Protein AF-A0A350MS52-F1 (afdb_monomer_lite)

pLDDT: mean 94.63, std 6.56, range [56.59, 98.88]

Sequence (254 aa):
MPADIDIAKTISLKSITEIGRNLGLDENDLELYGKFKAKITYEALEKVKSRPEGKLILVSAITPTPAGEGKTTVSIGLSQALNRLGKKSIVAIREPSLGPVFGIKGGAAGGGYSQVLPMEDINLHFTGDFHAVTSANNTLAAFIDNHIHNGNELGIDPRRVTWKRVLDVNDRSLRNVIIGLGGRTQGIPREGGFDITPASEIMAILCLSKDMTELKERIGNITIGFTYDGKPVLEKELGFEGSIAALLKDALKP

Radius of gyration: 21.5 Å; chains: 1; bounding box: 55×35×53 Å

Foldseek 3Di:
DDFQVVLLVVDDADFVQVVCVVVVHDPVQWDDPPGHDTFGDPVNVVVCPPPDDDDDDDFDDDDDDPVGDQRLQCQQVVQVVCVVVVHNGDGDDDQDQLACCVPDDDFPQGGDPRGDPPRVLSNHCNVVLLVLLLCLLVVLVVLVQVCQLPPVPVQFDLAFFPRAHEDSHPDPPQAWDWAQDDDSVSTDTYIHGYDYSCPDVLVVLLVPDPDLVSSLVSQQQDFRGAHPVGHTDGSCNSPCSNVSSVSNHRSSGD

Secondary structure (DSSP, 8-state):
---HHHHHHH--PPPHHHHHHHTT--GGGEEESSSS-EEEPHHHHHHHTTSPP--------SS--TT---HHHHHHHHHHHHHHTT-------PPPPHHHHTTT---SSEETTEE-S-HHHHTTTTTSHHHHHHHHHHHHHHHHHHHHH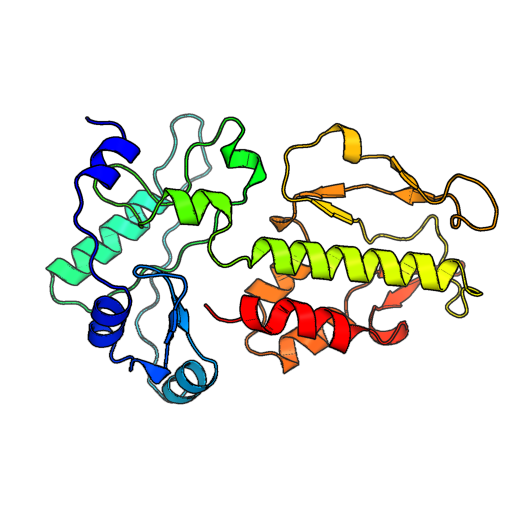TT-TT-EEEEEE-PPEE-SS--GGGSSEEES-SSTTS---EEE-EE-GGGSHHHHHHHH-SSHHHHHHHHHT-EEEEETT--EEEHHHHT-HHHHHHHTTTTT--

Structure (mmCIF, N/CA/C/O backbone):
data_AF-A0A350MS52-F1
#
_entry.id   AF-A0A350MS52-F1
#
loop_
_atom_site.group_PDB
_atom_site.id
_atom_site.type_symbol
_atom_site.label_atom_id
_atom_site.label_alt_id
_atom_site.label_comp_id
_atom_site.label_asym_id
_atom_site.label_entity_id
_atom_site.label_seq_id
_atom_site.pdbx_PDB_ins_code
_atom_site.Cartn_x
_atom_site.Cartn_y
_atom_site.Cartn_z
_atom_site.occupancy
_atom_site.B_iso_or_equiv
_atom_site.auth_seq_id
_atom_site.auth_comp_id
_atom_site.auth_asym_id
_atom_site.auth_atom_id
_atom_site.pdbx_PDB_model_num
ATOM 1 N N . MET A 1 1 ? -32.221 11.235 8.265 1.00 69.38 1 MET A N 1
ATOM 2 C CA . MET A 1 1 ? -31.066 10.810 9.088 1.00 69.38 1 MET A CA 1
ATOM 3 C C . MET A 1 1 ? -29.972 11.851 8.886 1.00 69.38 1 MET A C 1
ATOM 5 O O . MET A 1 1 ? -29.898 12.337 7.760 1.00 69.38 1 MET A O 1
ATOM 9 N N . PRO A 1 2 ? -29.208 12.259 9.916 1.00 80.94 2 PRO A N 1
ATOM 10 C CA . PRO A 1 2 ? -28.076 13.175 9.731 1.00 80.94 2 PRO A CA 1
ATOM 11 C C . PRO A 1 2 ? -27.040 12.585 8.765 1.00 80.94 2 PRO A C 1
ATOM 13 O O . PRO A 1 2 ? -27.010 11.365 8.589 1.00 80.94 2 PRO A O 1
ATOM 16 N N . ALA A 1 3 ? -26.209 13.427 8.146 1.00 84.31 3 ALA A N 1
ATOM 17 C CA . ALA A 1 3 ? -25.129 12.936 7.298 1.00 84.31 3 ALA A CA 1
ATOM 18 C C . ALA A 1 3 ? -24.077 12.190 8.136 1.00 84.31 3 ALA A C 1
ATOM 20 O O . ALA A 1 3 ? -23.880 12.485 9.316 1.00 84.31 3 ALA A O 1
ATOM 21 N N . ASP A 1 4 ? -23.368 11.247 7.515 1.00 85.38 4 ASP A N 1
ATOM 22 C CA . ASP A 1 4 ? -22.392 10.390 8.199 1.00 85.38 4 ASP A CA 1
ATOM 23 C C . ASP A 1 4 ? -21.319 11.180 8.955 1.00 85.38 4 ASP A C 1
ATOM 25 O O . ASP A 1 4 ? -20.983 10.841 10.091 1.00 85.38 4 ASP A O 1
ATOM 29 N N . ILE A 1 5 ? -20.834 12.269 8.356 1.00 83.31 5 ILE A N 1
ATOM 30 C CA . ILE A 1 5 ? -19.836 13.151 8.964 1.00 83.31 5 ILE A CA 1
ATOM 31 C C . ILE A 1 5 ? -20.387 13.943 10.157 1.00 83.31 5 ILE A C 1
ATOM 33 O O . ILE A 1 5 ? -19.652 14.227 11.102 1.00 83.31 5 ILE A O 1
ATOM 37 N N . ASP A 1 6 ? -21.678 14.274 10.144 1.00 86.31 6 ASP A N 1
ATOM 38 C CA . ASP A 1 6 ? -22.317 14.983 11.251 1.00 86.31 6 ASP A CA 1
ATOM 39 C C . ASP A 1 6 ? -22.469 14.050 12.448 1.00 86.31 6 ASP A C 1
ATOM 41 O O . ASP A 1 6 ? -22.187 14.449 13.575 1.00 86.31 6 ASP A O 1
ATOM 45 N N . ILE A 1 7 ? -22.822 12.781 12.205 1.00 88.25 7 ILE A N 1
ATOM 46 C CA . ILE A 1 7 ? -22.829 11.746 13.247 1.00 88.25 7 ILE A CA 1
ATOM 47 C C . ILE A 1 7 ? -21.422 11.604 13.831 1.00 88.25 7 ILE A C 1
ATOM 49 O O . ILE A 1 7 ? -21.267 11.710 15.047 1.00 88.25 7 ILE A O 1
ATOM 53 N N . ALA A 1 8 ? -20.397 11.450 12.986 1.00 87.25 8 ALA A N 1
ATOM 54 C CA . ALA A 1 8 ? -19.008 11.292 13.417 1.00 87.25 8 ALA A CA 1
ATOM 55 C C . ALA A 1 8 ? -18.536 12.420 14.353 1.00 87.25 8 ALA A C 1
ATOM 57 O O . ALA A 1 8 ? -17.920 12.147 15.383 1.00 87.25 8 ALA A O 1
ATOM 58 N N . LYS A 1 9 ? -18.880 13.679 14.047 1.00 86.50 9 LYS A N 1
ATOM 59 C CA . LYS A 1 9 ? -18.505 14.859 14.850 1.00 86.50 9 LYS A CA 1
ATOM 60 C C . LYS A 1 9 ? -19.160 14.916 16.231 1.00 86.50 9 LYS A C 1
ATOM 62 O O . LYS A 1 9 ? -18.644 15.597 17.113 1.00 86.50 9 LYS A O 1
ATOM 67 N N . THR A 1 10 ? -20.278 14.221 16.439 1.00 90.50 10 THR A N 1
ATOM 68 C CA . THR A 1 10 ? -20.947 14.170 17.753 1.00 90.50 10 THR A CA 1
ATOM 69 C C . THR A 1 10 ? -20.316 13.164 18.718 1.00 90.50 10 THR A C 1
ATOM 71 O O . THR A 1 10 ? -20.635 13.176 19.908 1.00 90.50 10 THR A O 1
ATOM 74 N N . ILE A 1 11 ? -19.427 12.288 18.237 1.00 91.56 11 ILE A N 1
ATOM 75 C CA . ILE A 1 11 ? -18.856 11.202 19.036 1.00 91.56 11 ILE A CA 1
ATOM 76 C C . ILE A 1 11 ? -17.585 11.666 19.750 1.00 91.56 11 ILE A C 1
ATOM 78 O O . ILE A 1 11 ? -16.615 12.092 19.128 1.00 91.56 11 ILE A O 1
ATOM 82 N N . SER A 1 12 ? -17.554 11.501 21.074 1.00 93.81 12 SER A N 1
ATOM 83 C CA . SER A 1 12 ? -16.318 11.635 21.848 1.00 93.81 12 SER A CA 1
ATOM 84 C C . SER A 1 12 ? -15.469 10.372 21.681 1.00 93.81 12 SER A C 1
ATOM 86 O O . SER A 1 12 ? -15.851 9.288 22.131 1.00 93.81 12 SER A O 1
ATOM 88 N N . LEU A 1 13 ? -14.335 10.502 20.992 1.00 95.00 13 LEU A N 1
ATOM 89 C CA . LEU A 1 13 ? -13.427 9.388 20.739 1.00 95.00 13 LEU A CA 1
ATOM 90 C C . LEU A 1 13 ? -12.638 9.017 21.999 1.00 95.00 13 LEU A C 1
ATOM 92 O O . LEU A 1 13 ? -12.062 9.871 22.674 1.00 95.00 13 LEU A O 1
ATOM 96 N N . LYS A 1 14 ? -12.562 7.713 22.268 1.00 95.75 14 LYS A N 1
ATOM 97 C CA . LYS A 1 14 ? -11.642 7.139 23.255 1.00 95.75 14 LYS A CA 1
ATOM 98 C C . LYS A 1 14 ? -10.221 7.151 22.710 1.00 95.75 14 LYS A C 1
ATOM 100 O O . LYS A 1 14 ? -10.037 7.013 21.501 1.00 95.75 14 LYS A O 1
ATOM 105 N N . SER A 1 15 ? -9.216 7.267 23.580 1.00 96.94 15 SER A N 1
ATOM 106 C CA . SER A 1 15 ? -7.829 7.139 23.127 1.00 96.94 15 SER A CA 1
ATOM 107 C C . SER A 1 15 ? -7.579 5.739 22.573 1.00 96.94 15 SER A C 1
ATOM 109 O O . SER A 1 15 ? -8.117 4.745 23.071 1.00 96.94 15 SER A O 1
ATOM 111 N N . ILE A 1 16 ? -6.717 5.639 21.564 1.00 97.19 16 ILE A N 1
ATOM 112 C CA . ILE A 1 16 ? -6.374 4.338 20.982 1.00 97.19 16 ILE A CA 1
ATOM 113 C C . ILE A 1 16 ? -5.685 3.425 22.003 1.00 97.19 16 ILE A C 1
ATOM 115 O O . ILE A 1 16 ? -5.877 2.216 21.975 1.00 97.19 16 ILE A O 1
ATOM 119 N N . THR A 1 17 ? -4.972 4.003 22.974 1.00 97.12 17 THR A N 1
ATOM 120 C CA . THR A 1 17 ? -4.368 3.270 24.093 1.00 97.12 17 THR A CA 1
ATOM 121 C C . THR A 1 17 ? -5.412 2.662 25.033 1.00 97.12 17 THR A C 1
ATOM 123 O O . THR A 1 17 ? -5.202 1.571 25.555 1.00 97.12 17 THR A O 1
ATOM 126 N N . GLU A 1 18 ? -6.561 3.316 25.245 1.00 96.06 18 GLU A N 1
ATOM 127 C CA . GLU A 1 18 ? -7.678 2.732 26.000 1.00 96.06 18 GLU A CA 1
ATOM 128 C C . GLU A 1 18 ? -8.299 1.558 25.234 1.00 96.06 18 GLU A C 1
ATOM 130 O O . GLU A 1 18 ? -8.592 0.516 25.821 1.00 96.06 18 GLU A O 1
ATOM 135 N N . ILE A 1 19 ? -8.464 1.701 23.915 1.00 94.81 19 ILE A N 1
ATOM 136 C CA . ILE A 1 19 ? -8.961 0.625 23.048 1.00 94.81 19 ILE A CA 1
ATOM 137 C C . ILE A 1 19 ? -7.985 -0.562 23.058 1.00 94.81 19 ILE A C 1
ATOM 139 O O . ILE A 1 19 ? -8.421 -1.694 23.264 1.00 94.81 19 ILE A O 1
ATOM 143 N N . GLY A 1 20 ? -6.681 -0.309 22.920 1.00 94.88 20 GLY A N 1
ATOM 144 C CA . GLY A 1 20 ? -5.628 -1.327 22.978 1.00 94.88 20 GLY A CA 1
ATOM 145 C C . GLY A 1 20 ? -5.622 -2.094 24.300 1.00 94.88 20 GLY A C 1
ATOM 146 O O . GLY A 1 20 ? -5.622 -3.325 24.293 1.00 94.88 20 GLY A O 1
ATOM 147 N N . ARG A 1 21 ? -5.767 -1.400 25.438 1.00 94.81 21 ARG A N 1
ATOM 148 C CA . ARG A 1 21 ? -5.886 -2.043 26.760 1.00 94.81 21 ARG A CA 1
ATOM 149 C C . ARG A 1 21 ? -7.053 -3.031 26.839 1.00 94.81 21 ARG A C 1
ATOM 151 O O . ARG A 1 21 ? -6.902 -4.106 27.416 1.00 94.81 21 ARG A O 1
ATOM 158 N N . ASN A 1 22 ? -8.192 -2.731 26.211 1.00 90.31 22 ASN A N 1
ATOM 159 C CA . ASN A 1 22 ? -9.338 -3.655 26.165 1.00 90.31 22 ASN A CA 1
ATOM 160 C C . ASN A 1 22 ? -9.058 -4.927 25.341 1.00 90.31 22 ASN A C 1
ATOM 162 O O . ASN A 1 22 ? -9.702 -5.959 25.555 1.00 90.31 22 ASN A O 1
ATOM 166 N N . LEU A 1 23 ? -8.093 -4.863 24.420 1.00 90.00 23 LEU A N 1
ATOM 167 C CA . LEU A 1 23 ? -7.593 -5.993 23.633 1.00 90.00 23 LEU A CA 1
ATOM 168 C C . LEU A 1 23 ? -6.411 -6.712 24.306 1.00 90.00 23 LEU A C 1
ATOM 170 O O . LEU A 1 23 ? -5.961 -7.741 23.804 1.00 90.00 23 LEU A O 1
ATOM 174 N N . GLY A 1 24 ? -5.951 -6.223 25.462 1.00 91.94 24 GLY A N 1
ATOM 175 C CA . GLY A 1 24 ? -4.788 -6.757 26.168 1.00 91.94 24 GLY A CA 1
ATOM 176 C C . GLY A 1 24 ? -3.458 -6.365 25.528 1.00 91.94 24 GLY A C 1
ATOM 177 O O . GLY A 1 24 ? -2.534 -7.172 25.574 1.00 91.94 24 GLY A O 1
ATOM 178 N N . LEU A 1 25 ? -3.403 -5.184 24.900 1.00 94.62 25 LEU A N 1
ATOM 179 C CA . LEU A 1 25 ? -2.179 -4.554 24.406 1.00 94.62 25 LEU A CA 1
ATOM 180 C C . LEU A 1 25 ? -1.668 -3.512 25.405 1.00 94.62 25 LEU A C 1
ATOM 182 O O . LEU A 1 25 ? -2.453 -2.764 26.005 1.00 94.62 25 LEU A O 1
ATOM 186 N N . ASP A 1 26 ? -0.350 -3.456 25.528 1.00 94.00 26 ASP A N 1
ATOM 187 C CA . ASP A 1 26 ? 0.390 -2.531 26.376 1.00 94.00 26 ASP A CA 1
ATOM 188 C C . ASP A 1 26 ? 0.644 -1.210 25.626 1.00 94.00 26 ASP A C 1
ATOM 190 O O . ASP A 1 26 ? 0.525 -1.134 24.405 1.00 94.00 26 ASP A O 1
ATOM 194 N N . GLU A 1 27 ? 1.089 -0.158 26.320 1.00 92.00 27 GLU A N 1
ATOM 195 C CA . GLU A 1 27 ? 1.527 1.072 25.633 1.00 92.00 27 GLU A CA 1
ATOM 196 C C . GLU A 1 27 ? 2.748 0.834 24.730 1.00 92.00 27 GLU A C 1
ATOM 198 O O . GLU A 1 27 ? 2.836 1.419 23.657 1.00 92.00 27 GLU A O 1
ATOM 203 N N . ASN A 1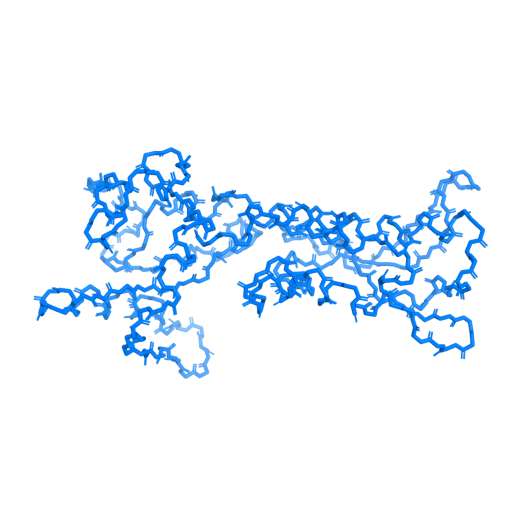 28 ? 3.644 -0.080 25.121 1.00 95.25 28 ASN A N 1
ATOM 204 C CA . ASN A 1 28 ? 4.822 -0.459 24.332 1.00 95.25 28 ASN A CA 1
ATOM 205 C C . ASN A 1 28 ? 4.485 -1.334 23.112 1.00 95.25 28 ASN A C 1
ATOM 207 O O . ASN A 1 28 ? 5.349 -1.561 22.268 1.00 95.25 28 ASN A O 1
ATOM 211 N N . ASP A 1 29 ? 3.253 -1.840 23.021 1.00 97.12 29 ASP A N 1
ATOM 212 C CA . ASP A 1 29 ? 2.782 -2.618 21.873 1.00 97.12 29 ASP A CA 1
ATOM 213 C C . ASP A 1 29 ? 2.223 -1.721 20.752 1.00 97.12 29 ASP A C 1
ATOM 215 O O . ASP A 1 29 ? 1.823 -2.224 19.699 1.00 97.12 29 ASP A O 1
ATOM 219 N N . LEU A 1 30 ? 2.171 -0.400 20.974 1.00 97.94 30 LEU A N 1
ATOM 220 C CA . LEU A 1 30 ? 1.509 0.570 20.105 1.00 97.94 30 LEU A CA 1
ATOM 221 C C . LEU A 1 30 ? 2.455 1.698 19.669 1.00 97.94 30 LEU A C 1
ATOM 223 O O . LEU A 1 30 ? 2.983 2.451 20.484 1.00 97.94 30 LEU A O 1
ATOM 227 N N . GLU A 1 31 ? 2.569 1.901 18.361 1.00 98.25 31 GLU A N 1
ATOM 228 C CA . GLU A 1 31 ? 3.217 3.065 17.753 1.00 98.25 31 GLU A CA 1
ATOM 229 C C . GLU A 1 31 ? 2.150 4.112 17.418 1.00 98.25 31 GLU A C 1
ATOM 231 O O . GLU A 1 31 ? 1.372 3.946 16.480 1.00 98.25 31 GLU A O 1
ATOM 236 N N . LEU A 1 32 ? 2.058 5.178 18.216 1.00 98.06 32 LEU A N 1
ATOM 237 C CA . LEU A 1 32 ? 0.942 6.125 18.142 1.00 98.06 32 LEU A CA 1
ATOM 238 C C . LEU A 1 32 ? 1.031 7.084 16.943 1.00 98.06 32 LEU A C 1
ATOM 240 O O . LEU A 1 32 ? 2.019 7.790 16.760 1.00 98.06 32 LEU A O 1
ATOM 244 N N . TYR A 1 33 ? -0.080 7.213 16.215 1.00 98.00 33 TYR A N 1
ATOM 245 C CA . TYR A 1 33 ? -0.312 8.217 15.171 1.00 98.00 33 TYR A CA 1
ATOM 246 C C . TYR A 1 33 ? -1.356 9.224 15.665 1.00 98.00 33 TYR A C 1
ATOM 248 O O . TYR A 1 33 ? -2.547 9.200 15.319 1.00 98.00 33 TYR A O 1
ATOM 256 N N . GLY A 1 34 ? -0.900 10.117 16.541 1.00 96.62 34 GLY A N 1
ATOM 257 C CA . GLY A 1 34 ? -1.781 10.974 17.325 1.00 96.62 34 GLY A CA 1
ATOM 258 C C . GLY A 1 34 ? -2.515 10.185 18.415 1.00 96.62 34 GLY A C 1
ATOM 259 O O . GLY A 1 34 ? -2.042 9.161 18.893 1.00 96.62 34 GLY A O 1
ATOM 260 N N . LYS A 1 35 ? -3.680 10.678 18.849 1.00 96.81 35 LYS A N 1
ATOM 261 C CA . LYS A 1 35 ? -4.385 10.131 20.027 1.00 96.81 35 LYS A CA 1
ATOM 262 C C . LYS A 1 35 ? -5.297 8.937 19.727 1.00 96.81 35 LYS A C 1
ATOM 264 O O . LYS A 1 35 ? -5.658 8.202 20.645 1.00 96.81 35 LYS A O 1
ATOM 269 N N . PHE A 1 36 ? -5.704 8.780 18.469 1.00 97.31 36 PHE A N 1
ATOM 270 C CA . PHE A 1 36 ? -6.824 7.916 18.069 1.00 97.31 36 PHE A CA 1
ATOM 271 C C . PHE A 1 36 ? -6.448 6.840 17.044 1.00 97.31 36 PHE A C 1
ATOM 273 O O . PHE A 1 36 ? -7.321 6.116 16.583 1.00 97.31 36 PHE A O 1
ATOM 280 N N . LYS A 1 37 ? -5.163 6.726 16.694 1.00 97.81 37 LYS A N 1
ATOM 281 C CA . LYS A 1 37 ? -4.639 5.742 15.742 1.00 97.81 37 LYS A CA 1
ATOM 282 C C . LYS A 1 37 ? -3.299 5.233 16.246 1.00 97.81 37 LYS A C 1
ATOM 284 O O . LYS A 1 37 ? -2.561 5.990 16.878 1.00 97.81 37 LYS A O 1
ATOM 289 N N . ALA A 1 38 ? -2.989 3.983 15.959 1.00 98.12 38 ALA A N 1
ATOM 290 C CA . ALA A 1 38 ? -1.702 3.389 16.265 1.00 98.12 38 ALA A CA 1
ATOM 291 C C . ALA A 1 38 ? -1.426 2.255 15.282 1.00 98.12 38 ALA A C 1
ATOM 293 O O . ALA A 1 38 ? -2.379 1.648 14.800 1.00 98.12 38 ALA A O 1
ATOM 294 N N . LYS A 1 39 ? -0.147 1.972 15.045 1.00 98.50 39 LYS A N 1
ATOM 295 C CA . LYS A 1 39 ? 0.300 0.699 14.478 1.00 98.50 39 LYS A CA 1
ATOM 296 C C . LYS A 1 39 ? 0.652 -0.267 15.602 1.00 98.50 39 LYS A C 1
ATOM 298 O O . LYS A 1 39 ? 1.117 0.162 16.661 1.00 98.50 39 LYS A O 1
ATOM 303 N N . ILE A 1 40 ? 0.431 -1.556 15.385 1.00 97.50 40 ILE A N 1
ATOM 304 C CA . ILE A 1 40 ? 0.816 -2.609 16.332 1.00 97.50 40 ILE A CA 1
ATOM 305 C C . ILE A 1 40 ? 2.271 -3.008 16.067 1.00 97.50 40 ILE A C 1
ATOM 307 O O . ILE A 1 40 ? 2.652 -3.281 14.928 1.00 97.50 40 ILE A O 1
ATOM 311 N N . THR A 1 41 ? 3.099 -3.047 17.111 1.00 97.25 41 THR A N 1
ATOM 312 C CA . THR A 1 41 ? 4.523 -3.390 16.967 1.00 97.25 41 THR A CA 1
ATOM 313 C C . THR A 1 41 ? 4.723 -4.844 16.534 1.00 97.25 41 THR A C 1
ATOM 315 O O . THR A 1 41 ? 3.899 -5.722 16.805 1.00 97.25 41 THR A O 1
ATOM 318 N N . TYR A 1 42 ? 5.854 -5.134 15.885 1.00 95.94 42 TYR A N 1
ATOM 319 C CA . TYR A 1 42 ? 6.196 -6.509 15.509 1.00 95.94 42 TYR A CA 1
ATOM 320 C C . TYR A 1 42 ? 6.320 -7.414 16.736 1.00 95.94 42 TYR A C 1
ATOM 322 O O . TYR A 1 42 ? 5.845 -8.547 16.729 1.00 95.94 42 TYR A O 1
ATOM 330 N N . GLU A 1 43 ? 6.888 -6.893 17.819 1.00 95.00 43 GLU A N 1
ATOM 331 C CA . GLU A 1 43 ? 7.026 -7.586 19.094 1.00 95.00 43 GLU A CA 1
ATOM 332 C C . GLU A 1 43 ? 5.657 -7.999 19.648 1.00 95.00 43 GLU A C 1
ATOM 334 O O . GLU A 1 43 ? 5.499 -9.125 20.126 1.00 95.00 43 GLU A O 1
ATOM 339 N N . ALA A 1 44 ? 4.648 -7.129 19.544 1.00 95.00 44 ALA A N 1
ATOM 340 C CA . ALA A 1 44 ? 3.285 -7.440 19.957 1.00 95.00 44 ALA A CA 1
ATOM 341 C C . ALA A 1 44 ? 2.651 -8.544 19.097 1.00 95.00 44 ALA A C 1
ATOM 343 O O . ALA A 1 44 ? 1.993 -9.439 19.636 1.00 95.00 44 ALA A O 1
ATOM 344 N N . LEU A 1 45 ? 2.887 -8.529 17.781 1.00 93.62 45 LEU A N 1
ATOM 345 C CA . LEU A 1 45 ? 2.422 -9.582 16.872 1.00 93.62 45 LEU A CA 1
ATOM 346 C C . LEU A 1 45 ? 3.067 -10.939 17.196 1.00 93.62 45 LEU A C 1
ATOM 348 O O . LEU A 1 45 ? 2.367 -11.950 17.251 1.00 93.62 45 LEU A O 1
ATOM 352 N N . GLU A 1 46 ? 4.370 -10.980 17.488 1.00 92.88 46 GLU A N 1
ATOM 353 C CA . GLU A 1 46 ? 5.057 -12.222 17.876 1.00 92.88 46 GLU A CA 1
ATOM 354 C C . GLU A 1 46 ? 4.513 -12.804 19.188 1.00 92.88 46 GLU A C 1
ATOM 356 O O . GLU A 1 46 ? 4.275 -14.012 19.275 1.00 92.88 46 GLU A O 1
ATOM 361 N N . LYS A 1 47 ? 4.236 -11.960 20.197 1.00 91.00 47 LYS A N 1
ATOM 362 C CA . LYS A 1 47 ? 3.672 -12.395 21.493 1.00 91.00 47 LYS A CA 1
ATOM 363 C C . LYS A 1 47 ? 2.355 -13.162 21.341 1.00 91.00 47 LYS A C 1
ATOM 365 O O . LYS A 1 47 ? 2.023 -13.982 22.202 1.00 91.00 47 LYS A O 1
ATOM 370 N N . VAL A 1 48 ? 1.574 -12.875 20.297 1.00 89.69 48 VAL A N 1
ATOM 371 C CA . VAL A 1 48 ? 0.237 -13.456 20.110 1.00 89.69 48 VAL A CA 1
ATOM 372 C C . VAL A 1 48 ? 0.200 -14.641 19.148 1.00 89.69 48 VAL A C 1
ATOM 374 O O . VAL A 1 48 ? -0.805 -15.348 19.151 1.00 89.69 48 VAL A O 1
ATOM 377 N N . LYS A 1 49 ? 1.275 -14.932 18.399 1.00 89.19 49 LYS A N 1
ATOM 378 C CA . LYS A 1 49 ? 1.306 -16.049 17.429 1.00 89.19 49 LYS A CA 1
ATOM 379 C C . LYS A 1 49 ? 1.020 -17.422 18.040 1.00 89.19 49 LYS A C 1
ATOM 381 O O . LYS A 1 49 ? 0.503 -18.296 17.357 1.00 89.19 49 LYS A O 1
ATOM 386 N N . SER A 1 50 ? 1.359 -17.625 19.313 1.00 88.44 50 SER A N 1
ATOM 387 C CA . SER A 1 50 ? 1.125 -18.891 20.025 1.00 88.44 50 SER A CA 1
ATOM 388 C C . SER A 1 50 ? -0.275 -19.010 20.637 1.00 88.44 50 SER A C 1
ATOM 390 O O . SER A 1 50 ? -0.623 -20.064 21.173 1.00 88.44 50 SER A O 1
ATOM 392 N N . ARG A 1 51 ? -1.088 -17.945 20.596 1.00 91.69 51 ARG A N 1
ATOM 393 C CA . ARG A 1 51 ? -2.451 -17.954 21.140 1.00 91.69 51 ARG A CA 1
ATOM 394 C C . ARG A 1 51 ? -3.397 -18.701 20.190 1.00 91.69 51 ARG A C 1
ATOM 396 O O . ARG A 1 51 ? -3.212 -18.645 18.978 1.00 91.69 51 ARG A O 1
ATOM 403 N N . PRO A 1 52 ? -4.438 -19.374 20.713 1.00 94.50 52 PRO A N 1
ATOM 404 C CA . PRO A 1 52 ? -5.431 -20.022 19.866 1.00 94.50 52 PRO A CA 1
ATOM 405 C C . PRO A 1 52 ? -6.198 -18.988 19.034 1.00 94.50 52 PRO A C 1
ATOM 407 O O . PRO A 1 52 ? -6.589 -17.934 19.544 1.00 94.50 52 PRO A O 1
ATOM 410 N N . GLU A 1 53 ? -6.454 -19.313 17.768 1.00 94.25 53 GLU A N 1
ATOM 411 C CA . GLU A 1 53 ? -7.236 -18.458 16.878 1.00 94.25 53 GLU A CA 1
ATOM 412 C C . GLU A 1 53 ? -8.702 -18.350 17.330 1.00 94.25 53 GLU A C 1
ATOM 414 O O . GLU A 1 53 ? -9.320 -19.303 17.819 1.00 94.25 53 GLU A O 1
ATOM 419 N N . GLY A 1 54 ? -9.273 -17.157 17.152 1.00 94.38 54 GLY A N 1
ATOM 420 C CA . GLY A 1 54 ? -10.694 -16.904 17.370 1.00 94.38 54 GLY A CA 1
ATOM 421 C C 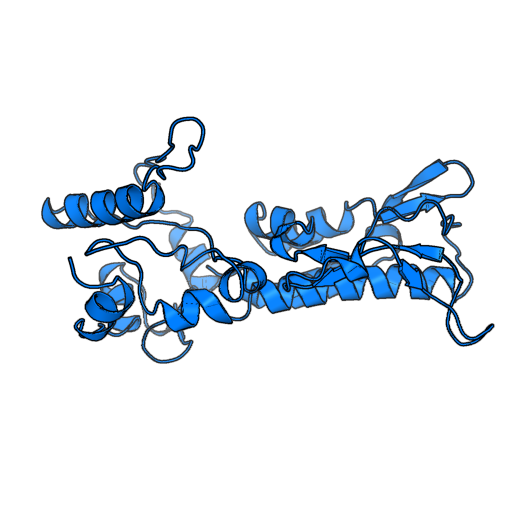. GLY A 1 54 ? -11.580 -17.468 16.253 1.00 94.38 54 GLY A C 1
ATOM 422 O O . GLY A 1 54 ? -11.146 -18.201 15.368 1.00 94.38 54 GLY A O 1
ATOM 423 N N . LYS A 1 55 ? -12.866 -17.104 16.265 1.00 97.56 55 LYS A N 1
ATOM 424 C CA . LYS A 1 55 ? -13.776 -17.412 15.152 1.00 97.56 55 LYS A CA 1
ATOM 425 C C . LYS A 1 55 ? -13.642 -16.349 14.062 1.00 97.56 55 LYS A C 1
ATOM 427 O O . LYS A 1 55 ? -13.784 -15.165 14.351 1.00 97.56 55 LYS A O 1
ATOM 432 N N . LEU A 1 56 ? -13.434 -16.781 12.819 1.00 98.00 56 LEU A N 1
ATOM 433 C CA . LEU A 1 56 ? -13.429 -15.910 11.645 1.00 98.00 56 LEU A CA 1
ATOM 434 C C . LEU A 1 56 ? -14.834 -15.840 11.035 1.00 98.00 56 LEU A C 1
ATOM 436 O O . LEU A 1 56 ? -15.407 -16.866 10.670 1.00 98.00 56 LEU A O 1
ATOM 440 N N . ILE A 1 57 ? -15.381 -14.630 10.912 1.00 98.06 57 ILE A N 1
ATOM 441 C CA . ILE A 1 57 ? -16.670 -14.375 10.260 1.00 98.06 57 ILE A CA 1
ATOM 442 C C . ILE A 1 57 ? -16.416 -13.513 9.026 1.00 98.06 57 ILE A C 1
ATOM 444 O O . ILE A 1 57 ? -16.030 -12.351 9.140 1.00 98.06 57 ILE A O 1
ATOM 448 N N . LEU A 1 58 ? -16.653 -14.081 7.844 1.00 97.81 58 LEU A N 1
ATOM 449 C CA . LEU A 1 58 ? -16.551 -13.363 6.579 1.00 97.81 58 LEU A CA 1
ATOM 450 C C . LEU A 1 58 ? -17.899 -12.736 6.217 1.00 97.81 58 LEU A C 1
ATOM 452 O O . LEU A 1 58 ? -18.893 -13.438 6.046 1.00 97.81 58 LEU A O 1
ATOM 456 N N . VAL A 1 59 ? -17.912 -11.416 6.037 1.00 96.38 59 VAL A N 1
ATOM 457 C CA . VAL A 1 59 ? -19.076 -10.685 5.522 1.00 96.38 59 VAL A CA 1
ATOM 458 C C . VAL A 1 59 ? -18.890 -10.434 4.028 1.00 96.38 59 VAL A C 1
ATOM 460 O O . VAL A 1 59 ? -17.946 -9.763 3.606 1.00 96.38 59 VAL A O 1
ATOM 463 N N . SER A 1 60 ? -19.815 -10.958 3.226 1.00 95.44 60 SER A N 1
ATOM 464 C CA . SER A 1 60 ? -19.881 -10.740 1.778 1.00 95.44 60 SER A CA 1
ATOM 465 C C . SER A 1 60 ? -21.241 -10.163 1.376 1.00 95.44 60 SER A C 1
ATOM 467 O O . SER A 1 60 ? -22.123 -9.994 2.215 1.00 95.44 60 SER A O 1
ATOM 469 N N . ALA A 1 61 ? -21.398 -9.823 0.100 1.00 93.56 61 ALA A N 1
ATOM 470 C CA . ALA A 1 61 ? -22.629 -9.280 -0.463 1.00 93.56 61 ALA A CA 1
ATOM 471 C C . ALA A 1 61 ? -22.935 -9.927 -1.821 1.00 93.56 61 ALA A C 1
ATOM 473 O O . ALA A 1 61 ? -22.080 -10.591 -2.411 1.00 93.56 61 ALA A O 1
ATOM 474 N N . ILE A 1 62 ? -24.157 -9.712 -2.306 1.00 94.75 62 ILE A N 1
ATOM 475 C CA . ILE A 1 62 ? -24.552 -10.013 -3.687 1.00 94.75 62 ILE A CA 1
ATOM 476 C C . ILE A 1 62 ? -23.774 -9.134 -4.683 1.00 94.75 62 ILE A C 1
ATOM 478 O O . ILE A 1 62 ? -23.034 -8.230 -4.287 1.00 94.75 62 ILE A O 1
ATOM 482 N N . THR A 1 63 ? -23.953 -9.383 -5.982 1.00 92.31 63 THR A N 1
ATOM 483 C CA . THR A 1 63 ? -23.408 -8.520 -7.038 1.00 92.31 63 THR A CA 1
ATOM 484 C C . THR A 1 63 ? -23.802 -7.057 -6.795 1.00 92.31 63 THR A C 1
ATOM 486 O O . THR A 1 63 ? -24.996 -6.794 -6.642 1.00 92.31 63 THR A O 1
ATOM 489 N N . PRO A 1 64 ? -22.839 -6.113 -6.771 1.00 87.56 64 PRO A N 1
ATOM 490 C CA . PRO A 1 64 ? -23.133 -4.715 -6.495 1.00 87.56 64 PRO A CA 1
ATOM 491 C C . PRO A 1 64 ? -24.111 -4.097 -7.493 1.00 87.56 64 PRO A C 1
ATOM 493 O O . PRO A 1 64 ? -24.027 -4.333 -8.700 1.00 87.56 64 PRO A O 1
ATOM 496 N N . THR A 1 65 ? -24.989 -3.244 -6.983 1.00 88.75 65 THR A N 1
ATOM 497 C CA . THR A 1 65 ? -25.998 -2.495 -7.730 1.00 88.75 65 THR A CA 1
ATOM 498 C C . THR A 1 65 ? -25.873 -0.996 -7.435 1.00 88.75 65 THR A C 1
ATOM 500 O O . THR A 1 65 ? -25.314 -0.610 -6.407 1.00 88.75 65 THR A O 1
ATOM 503 N N . PRO A 1 66 ? -26.422 -0.110 -8.288 1.00 82.31 66 PRO A N 1
ATOM 504 C CA . PRO A 1 66 ? -26.429 1.330 -8.016 1.00 82.31 66 PRO A CA 1
ATOM 505 C C . PRO A 1 66 ? -27.134 1.736 -6.711 1.00 82.31 66 PRO A C 1
ATOM 507 O O . PRO A 1 66 ? -26.909 2.842 -6.232 1.00 82.31 66 PRO A O 1
ATOM 510 N N . ALA A 1 67 ? -27.978 0.869 -6.138 1.00 81.88 67 ALA A N 1
ATOM 511 C CA . ALA A 1 67 ? -28.665 1.131 -4.875 1.00 81.88 67 ALA A CA 1
ATOM 512 C C . ALA A 1 67 ? -27.731 1.049 -3.651 1.00 81.88 67 ALA A C 1
ATOM 514 O O . ALA A 1 67 ? -28.001 1.693 -2.639 1.00 81.88 67 ALA A O 1
ATOM 515 N N . GLY A 1 68 ? -26.624 0.304 -3.757 1.00 81.19 68 GLY A N 1
ATOM 516 C CA . GLY A 1 68 ? -25.662 0.085 -2.681 1.00 81.19 68 GLY A CA 1
ATOM 517 C C . GLY A 1 68 ? -26.111 -0.966 -1.660 1.00 81.19 68 GLY A C 1
ATOM 518 O O . GLY A 1 68 ? -27.249 -0.996 -1.203 1.00 81.19 68 GLY A O 1
ATOM 519 N N . GLU A 1 69 ? -25.182 -1.837 -1.264 1.00 87.88 69 GLU A N 1
ATOM 520 C CA . GLU A 1 69 ? -25.491 -3.014 -0.434 1.00 87.88 69 GLU A CA 1
ATOM 521 C C . GLU A 1 69 ? -25.140 -2.824 1.049 1.00 87.88 69 GLU A C 1
ATOM 523 O O . GLU A 1 69 ? -25.479 -3.660 1.882 1.00 87.88 69 GLU A O 1
ATOM 528 N N . GLY A 1 70 ? -24.413 -1.759 1.403 1.00 88.38 70 GLY A N 1
ATOM 529 C CA . GLY A 1 70 ? -24.072 -1.460 2.800 1.00 88.38 70 GLY A CA 1
ATOM 530 C C . GLY A 1 70 ? -23.139 -2.478 3.473 1.00 88.38 70 GLY A C 1
ATOM 531 O O . GLY A 1 70 ? -23.112 -2.561 4.700 1.00 88.38 70 GLY A O 1
ATOM 532 N N . LYS A 1 71 ? -22.350 -3.245 2.702 1.00 93.12 71 LYS A N 1
ATOM 533 C CA . LYS A 1 71 ? -21.492 -4.332 3.218 1.00 93.12 71 LYS A CA 1
ATOM 534 C C . LYS A 1 71 ? -20.617 -3.908 4.404 1.00 93.12 71 LYS A C 1
ATOM 536 O O . LYS A 1 71 ? -20.605 -4.587 5.424 1.00 93.12 71 LYS A O 1
ATOM 541 N N . THR A 1 72 ? -19.891 -2.795 4.286 1.00 92.69 72 THR A N 1
ATOM 542 C CA . THR A 1 72 ? -18.992 -2.342 5.361 1.00 92.69 72 THR A CA 1
ATOM 543 C C . THR A 1 72 ? -19.766 -1.925 6.612 1.00 92.69 72 THR A C 1
ATOM 545 O O . THR A 1 72 ? -19.362 -2.265 7.722 1.00 92.69 72 THR A O 1
ATOM 548 N N . THR A 1 73 ? -20.911 -1.261 6.438 1.00 94.00 73 THR A N 1
ATOM 549 C CA . THR A 1 73 ? -21.821 -0.897 7.533 1.00 94.00 73 THR A CA 1
ATOM 550 C C . THR A 1 73 ? -22.286 -2.136 8.294 1.00 94.00 73 THR A C 1
ATOM 552 O O . THR A 1 73 ? -22.258 -2.144 9.523 1.00 94.00 73 THR A O 1
ATOM 555 N N . VAL A 1 74 ? -22.632 -3.215 7.580 1.00 95.62 74 VAL A N 1
ATOM 556 C CA . VAL A 1 74 ? -23.008 -4.503 8.185 1.00 95.62 74 VAL A CA 1
ATOM 557 C C . VAL A 1 74 ? -21.836 -5.132 8.939 1.00 95.62 74 VAL A C 1
ATOM 559 O O . VAL A 1 74 ? -22.028 -5.573 10.069 1.00 95.62 74 VAL A O 1
ATOM 562 N N . SER A 1 75 ? -20.621 -5.139 8.381 1.00 96.44 75 SER A N 1
ATOM 563 C CA . SER A 1 75 ? -19.437 -5.674 9.074 1.00 96.44 75 SER A CA 1
ATOM 564 C C . SER A 1 75 ? -19.166 -4.964 10.403 1.00 96.44 75 SER A C 1
ATOM 566 O O . SER A 1 75 ? -18.917 -5.613 11.422 1.00 96.44 75 SER A O 1
ATOM 568 N N . ILE A 1 76 ? -19.248 -3.631 10.410 1.00 96.81 76 ILE A N 1
ATOM 569 C CA . ILE A 1 76 ? -19.034 -2.820 11.614 1.00 96.81 76 ILE A CA 1
ATOM 570 C C . ILE A 1 76 ? -20.174 -3.045 12.612 1.00 96.81 76 ILE A C 1
ATOM 572 O O . ILE A 1 76 ? -19.918 -3.331 13.783 1.00 96.81 76 ILE A O 1
ATOM 576 N N . GLY A 1 77 ? -21.425 -2.978 12.150 1.00 97.56 77 GLY A N 1
ATOM 577 C CA . GLY A 1 77 ? -22.612 -3.181 12.981 1.00 97.56 77 GLY A CA 1
ATOM 578 C C . GLY A 1 77 ? -22.660 -4.568 13.624 1.00 97.56 77 GLY A C 1
ATOM 579 O O . GLY A 1 77 ? -22.994 -4.689 14.802 1.00 97.56 77 GLY A O 1
ATOM 580 N N . LEU A 1 78 ? -22.245 -5.611 12.900 1.00 97.94 78 LEU A N 1
ATOM 581 C CA . LEU A 1 78 ? -22.140 -6.971 13.429 1.00 97.94 78 LEU A CA 1
ATOM 582 C C . LEU A 1 78 ? -21.131 -7.048 14.580 1.00 97.94 78 LEU A C 1
ATOM 584 O O . LEU A 1 78 ? -21.448 -7.593 15.637 1.00 97.94 78 LEU A O 1
ATOM 588 N N . SER A 1 79 ? -19.941 -6.463 14.415 1.00 97.25 79 SER A N 1
ATOM 589 C CA . SER A 1 79 ? -18.934 -6.440 15.483 1.00 97.25 79 SER A CA 1
ATOM 590 C C . SER A 1 79 ? -19.409 -5.636 16.700 1.00 97.25 79 SER A C 1
ATOM 592 O O . SER A 1 79 ? -19.254 -6.079 17.842 1.00 97.25 79 SER A O 1
ATOM 594 N N . GLN A 1 80 ? -20.063 -4.490 16.482 1.00 96.88 80 GLN A N 1
ATOM 595 C CA . GLN A 1 80 ? -20.691 -3.705 17.552 1.00 96.88 80 GLN A CA 1
ATOM 596 C C . GLN A 1 80 ? -21.751 -4.528 18.308 1.00 96.88 80 GLN A C 1
ATOM 598 O O . GLN A 1 80 ? -21.768 -4.528 19.541 1.00 96.88 80 GLN A O 1
ATOM 603 N N . ALA A 1 81 ? -22.608 -5.262 17.592 1.00 98.31 81 ALA A N 1
ATOM 604 C CA . ALA A 1 81 ? -23.646 -6.106 18.181 1.00 98.31 81 ALA A CA 1
ATOM 605 C C . ALA A 1 81 ? -23.062 -7.273 18.992 1.00 98.31 81 ALA A C 1
ATOM 607 O O . ALA A 1 81 ? -23.502 -7.516 20.114 1.00 98.31 81 ALA A O 1
ATOM 608 N N . LEU A 1 82 ? -22.031 -7.952 18.479 1.00 98.12 82 LEU A N 1
ATOM 609 C CA . LEU A 1 82 ? -21.339 -9.029 19.196 1.00 98.12 82 LEU A CA 1
ATOM 610 C C . LEU A 1 82 ? -20.739 -8.541 20.522 1.00 98.12 82 LEU A C 1
ATOM 612 O O . LEU A 1 82 ? -20.920 -9.197 21.549 1.00 98.12 82 LEU A O 1
ATOM 616 N N . ASN A 1 83 ? -20.114 -7.360 20.525 1.00 97.00 83 ASN A N 1
ATOM 617 C CA . ASN A 1 83 ? -19.596 -6.751 21.753 1.00 97.00 83 ASN A CA 1
ATOM 618 C C . ASN A 1 83 ? -20.716 -6.401 22.746 1.00 97.00 83 ASN A C 1
ATOM 620 O O . ASN A 1 83 ? -20.565 -6.652 23.942 1.00 97.00 83 ASN A O 1
ATOM 624 N N . ARG A 1 84 ? -21.877 -5.914 22.278 1.00 97.19 84 ARG A N 1
ATOM 625 C CA . ARG A 1 84 ? -23.060 -5.695 23.140 1.00 97.19 84 ARG A CA 1
ATOM 626 C C . ARG A 1 84 ? -23.615 -6.987 23.748 1.00 97.19 84 ARG A C 1
ATOM 628 O O . ARG A 1 84 ? -24.177 -6.942 24.835 1.00 97.19 84 ARG A O 1
ATOM 635 N N . LEU A 1 85 ? -23.430 -8.126 23.082 1.00 97.56 85 LEU A N 1
ATOM 636 C CA . LEU A 1 85 ? -23.785 -9.461 23.585 1.00 97.56 85 LEU A CA 1
ATOM 637 C C . LEU A 1 85 ? -22.697 -10.083 24.484 1.00 97.56 85 LEU A C 1
ATOM 639 O O . LEU A 1 85 ? -22.773 -11.266 24.822 1.00 97.56 85 LEU A O 1
ATOM 643 N N . GLY A 1 86 ? -21.660 -9.323 24.848 1.00 96.25 86 GLY A N 1
ATOM 644 C CA . GLY A 1 86 ? -20.567 -9.786 25.704 1.00 96.25 86 GLY A CA 1
ATOM 645 C C . GLY A 1 86 ? -19.534 -10.670 24.997 1.00 96.25 86 GLY A C 1
ATOM 646 O O . GLY A 1 86 ? -18.748 -11.345 25.662 1.00 96.25 86 GLY A O 1
ATOM 647 N N . LYS A 1 87 ? -19.512 -10.704 23.657 1.00 96.25 87 LYS A N 1
ATOM 648 C CA . LYS A 1 87 ? -18.477 -11.401 22.877 1.00 96.25 87 LYS A CA 1
ATOM 649 C C . LYS A 1 87 ? -17.381 -10.414 22.480 1.00 96.25 87 LYS A C 1
ATOM 651 O O . LYS A 1 87 ? -17.674 -9.398 21.864 1.00 96.25 87 LYS A O 1
ATOM 656 N N . LYS A 1 88 ? -16.116 -10.730 22.776 1.00 94.31 88 LYS A N 1
ATOM 657 C CA . LYS A 1 88 ? -14.972 -9.927 22.310 1.00 94.31 88 LYS A CA 1
ATOM 658 C C . LYS A 1 88 ? -14.849 -10.058 20.790 1.00 94.31 88 LYS A C 1
ATOM 660 O O . LYS A 1 88 ? -14.545 -11.144 20.303 1.00 94.31 88 LYS A O 1
ATOM 665 N N . SER A 1 89 ? -15.114 -8.977 20.059 1.00 95.88 89 SER A N 1
ATOM 666 C CA . SER A 1 89 ? -15.109 -8.956 18.591 1.00 95.88 89 SER A CA 1
ATOM 667 C C . SER A 1 89 ? -14.350 -7.741 18.063 1.00 95.88 89 SER A C 1
ATOM 669 O O . SER A 1 89 ? -14.525 -6.633 18.570 1.00 95.88 89 SER A O 1
ATOM 671 N N . ILE A 1 90 ? -13.552 -7.946 17.015 1.00 95.75 90 ILE A N 1
ATOM 672 C CA . ILE A 1 90 ? -12.851 -6.902 16.263 1.00 95.75 90 ILE A CA 1
ATOM 673 C C . ILE A 1 90 ? -13.220 -7.026 14.784 1.00 95.75 90 ILE A C 1
ATOM 675 O O . ILE A 1 90 ? -13.465 -8.126 14.292 1.00 95.75 90 ILE A O 1
ATOM 679 N N . VAL A 1 91 ? -13.306 -5.896 14.084 1.00 96.19 91 VAL A N 1
ATOM 680 C CA . VAL A 1 91 ? -13.573 -5.864 12.643 1.00 96.19 91 VAL A CA 1
ATOM 681 C C . VAL A 1 91 ? -12.300 -5.451 11.913 1.00 96.19 91 VAL A C 1
ATOM 683 O O . VAL A 1 91 ? -11.684 -4.456 12.280 1.00 96.19 91 VAL A O 1
ATOM 686 N N . ALA A 1 92 ? -11.917 -6.209 10.888 1.00 95.88 92 ALA A N 1
ATOM 687 C CA . ALA A 1 92 ? -10.854 -5.837 9.962 1.00 95.88 92 ALA A CA 1
ATOM 688 C C . ALA A 1 92 ? -11.487 -5.291 8.675 1.00 95.88 92 ALA A C 1
ATOM 690 O O . ALA A 1 92 ? -12.364 -5.929 8.086 1.00 95.88 92 ALA A O 1
ATOM 691 N N . ILE A 1 93 ? -11.067 -4.100 8.254 1.00 94.44 93 ILE A N 1
ATOM 692 C CA . ILE A 1 93 ? -11.528 -3.440 7.027 1.00 94.44 93 ILE A CA 1
ATOM 693 C C . ILE A 1 93 ? -10.326 -2.953 6.220 1.00 94.44 93 ILE A C 1
ATOM 695 O O . ILE A 1 93 ? -9.225 -2.839 6.744 1.00 94.44 93 ILE A O 1
ATOM 699 N N . ARG A 1 94 ? -10.544 -2.679 4.933 1.00 93.81 94 ARG A N 1
ATOM 700 C CA . ARG A 1 94 ? -9.504 -2.143 4.046 1.00 93.81 94 ARG A CA 1
ATOM 701 C C . ARG A 1 94 ? -9.428 -0.627 4.182 1.00 93.81 94 ARG A C 1
ATOM 703 O O . ARG A 1 94 ? -10.478 0.017 4.234 1.00 93.81 94 ARG A O 1
ATOM 710 N N . GLU A 1 95 ? -8.216 -0.087 4.151 1.00 94.88 95 GLU A N 1
ATOM 711 C CA . GLU A 1 95 ? -7.981 1.341 3.940 1.00 94.88 95 GLU A CA 1
ATOM 712 C C . GLU A 1 95 ? -8.531 1.759 2.559 1.00 94.88 95 GLU A C 1
ATOM 714 O O . GLU A 1 95 ? -8.324 1.046 1.564 1.00 94.88 95 GLU A O 1
ATOM 719 N N . PRO A 1 96 ? -9.305 2.854 2.469 1.00 92.31 96 PRO A N 1
ATOM 720 C CA . PRO A 1 96 ? -9.713 3.407 1.188 1.00 92.31 96 PRO A CA 1
ATOM 721 C C . PRO A 1 96 ? -8.556 4.124 0.490 1.00 92.31 96 PRO A C 1
ATOM 723 O O . PRO A 1 96 ? -7.784 4.838 1.108 1.00 92.31 96 PRO A O 1
ATOM 726 N N . SER A 1 97 ? -8.519 4.011 -0.835 1.00 92.38 97 SER A N 1
ATOM 727 C CA . SER A 1 97 ? -7.661 4.850 -1.677 1.00 92.38 97 SER A CA 1
ATOM 728 C C . SER A 1 97 ? -8.051 6.325 -1.582 1.00 92.38 97 SER A C 1
ATOM 730 O O . SER A 1 97 ? -9.243 6.656 -1.569 1.00 92.38 97 SER A O 1
ATOM 732 N N . LEU A 1 98 ? -7.041 7.195 -1.584 1.00 90.56 98 LEU A N 1
ATOM 733 C CA . LEU A 1 98 ? -7.159 8.649 -1.528 1.00 90.56 98 LEU A CA 1
ATOM 734 C C . LEU A 1 98 ? -7.835 9.214 -2.784 1.00 90.56 98 LEU A C 1
ATOM 736 O O . LEU A 1 98 ? -8.688 10.096 -2.702 1.00 90.56 98 LEU A O 1
ATOM 740 N N . GLY A 1 99 ? -7.481 8.701 -3.965 1.00 88.00 99 GLY A N 1
ATOM 741 C CA . GLY A 1 99 ? -7.955 9.231 -5.247 1.00 88.00 99 GLY A CA 1
ATOM 742 C C . GLY A 1 99 ? -9.487 9.337 -5.352 1.00 88.00 99 GLY A C 1
ATOM 743 O O . GLY A 1 99 ? -10.002 10.413 -5.673 1.00 88.00 99 GLY A O 1
ATOM 744 N N . PRO A 1 100 ? -10.253 8.261 -5.079 1.00 86.44 100 PRO A N 1
ATOM 745 C CA . PRO A 1 100 ? -11.715 8.266 -5.085 1.00 86.44 100 PRO A CA 1
ATOM 746 C C . PRO A 1 100 ? -12.382 9.223 -4.098 1.00 86.44 100 PRO A C 1
ATOM 748 O O . PRO A 1 100 ? -13.506 9.638 -4.389 1.00 86.44 100 PRO A O 1
ATOM 751 N N . VAL A 1 101 ? -11.719 9.584 -2.993 1.00 83.88 101 VAL A N 1
ATOM 752 C CA . VAL A 1 101 ? -12.272 10.477 -1.958 1.00 83.88 101 VAL A CA 1
ATOM 753 C C . VAL A 1 101 ? -12.507 11.883 -2.505 1.00 83.88 101 VAL A C 1
ATOM 755 O O . VAL A 1 101 ? -13.511 12.508 -2.182 1.00 83.88 101 VAL A O 1
ATOM 758 N N . PHE A 1 102 ? -11.644 12.350 -3.409 1.00 81.12 102 PHE A N 1
ATOM 759 C CA . PHE A 1 102 ? -11.825 13.621 -4.122 1.00 81.12 102 PHE A CA 1
ATOM 760 C C . PHE A 1 102 ? -12.714 13.504 -5.373 1.00 81.12 102 PHE A C 1
ATOM 762 O O . PHE A 1 102 ? -12.874 14.467 -6.121 1.00 81.12 102 PHE A O 1
ATOM 769 N N . GLY A 1 103 ? -13.259 12.314 -5.638 1.00 73.88 103 GLY A N 1
ATOM 770 C CA . GLY A 1 103 ? -14.161 12.033 -6.747 1.00 73.88 103 GLY A CA 1
ATOM 771 C C . GLY A 1 103 ? -15.614 11.879 -6.292 1.00 73.88 103 GLY A C 1
ATOM 772 O O . GLY A 1 103 ? -16.165 12.718 -5.592 1.00 73.88 103 GLY A O 1
ATOM 773 N N . ILE A 1 104 ? -16.257 10.797 -6.742 1.00 63.25 104 ILE A N 1
ATOM 774 C CA . ILE A 1 104 ? -17.695 10.540 -6.531 1.00 63.25 104 ILE A CA 1
ATOM 775 C C . ILE A 1 104 ? -17.953 9.725 -5.248 1.00 63.25 104 ILE A C 1
ATOM 777 O O . ILE A 1 104 ? -19.061 9.740 -4.715 1.00 63.25 104 ILE A O 1
ATOM 781 N N . LYS A 1 105 ? -16.959 8.977 -4.747 1.00 58.62 105 LYS A N 1
ATOM 782 C CA . LYS A 1 105 ? -17.151 8.056 -3.618 1.00 58.62 105 LYS A CA 1
ATOM 783 C C . LYS A 1 105 ? -16.840 8.746 -2.288 1.00 58.62 105 LYS A C 1
ATOM 785 O O . LYS A 1 105 ? -15.680 8.960 -1.961 1.00 58.62 105 LYS A O 1
ATOM 790 N N . GLY A 1 106 ? -17.890 9.017 -1.510 1.00 56.59 106 GLY A N 1
ATOM 791 C CA . GLY A 1 106 ? -17.786 9.276 -0.070 1.00 56.59 106 GLY A CA 1
ATOM 792 C C . GLY A 1 106 ? -17.304 8.037 0.704 1.00 56.59 106 GLY A C 1
ATOM 793 O O . GLY A 1 106 ? -17.403 6.917 0.202 1.00 56.59 106 GLY A O 1
ATOM 794 N N . GLY A 1 107 ? -16.745 8.273 1.896 1.00 62.47 107 GLY A N 1
ATOM 795 C CA . GLY A 1 107 ? -15.844 7.387 2.648 1.00 62.47 107 GLY A CA 1
ATOM 796 C C . GLY A 1 107 ? -16.230 5.910 2.798 1.00 62.47 107 GLY A C 1
ATOM 797 O O . GLY A 1 107 ? -17.394 5.535 2.883 1.00 62.47 107 GLY A O 1
ATOM 798 N N . ALA A 1 108 ? -15.208 5.051 2.879 1.00 65.19 108 ALA A N 1
ATOM 799 C CA . ALA A 1 108 ? -15.360 3.591 2.918 1.00 65.19 108 ALA A CA 1
ATOM 800 C C . ALA A 1 108 ? -15.456 2.995 4.336 1.00 65.19 108 ALA A C 1
ATOM 802 O O . ALA A 1 108 ? -15.457 1.772 4.481 1.00 65.19 108 ALA A O 1
ATOM 803 N N . ALA A 1 109 ? -15.543 3.831 5.373 1.00 83.06 109 ALA A N 1
ATOM 804 C CA . ALA A 1 109 ? -15.466 3.438 6.781 1.00 83.06 109 ALA A CA 1
ATOM 805 C C . ALA A 1 109 ? -16.840 3.162 7.433 1.00 83.06 109 ALA A C 1
ATOM 807 O O . ALA A 1 109 ? -17.009 3.385 8.629 1.00 83.06 109 ALA A O 1
ATOM 808 N N . GLY A 1 110 ? -17.821 2.675 6.664 1.00 87.00 110 GLY A N 1
ATOM 809 C CA . GLY A 1 110 ? -19.181 2.386 7.141 1.00 87.00 110 GLY A CA 1
ATOM 810 C C . GLY A 1 110 ? -20.175 3.517 6.879 1.00 87.00 110 GLY A C 1
ATOM 811 O O . GLY A 1 110 ? -19.973 4.310 5.967 1.00 87.00 110 GLY A O 1
ATOM 812 N N . GLY A 1 111 ? -21.257 3.567 7.659 1.00 89.75 111 GLY A N 1
ATOM 813 C CA . GLY A 1 111 ? -22.315 4.571 7.515 1.00 89.75 111 GLY A CA 1
ATOM 814 C C . GLY A 1 111 ? -23.297 4.570 8.690 1.00 89.75 111 GLY A C 1
ATOM 815 O O . GLY A 1 111 ? -23.406 3.597 9.442 1.00 89.75 111 GLY A O 1
ATOM 816 N N . GLY A 1 112 ? -24.013 5.674 8.878 1.00 90.69 112 GLY A N 1
ATOM 817 C CA . GLY A 1 112 ? -24.907 5.901 10.010 1.00 90.69 112 GLY A CA 1
ATOM 818 C C . GLY A 1 112 ? -24.180 5.800 11.353 1.00 90.69 112 GLY A C 1
ATOM 819 O O . GLY A 1 112 ? -23.128 6.391 11.556 1.00 90.69 112 GLY A O 1
ATOM 820 N N . TYR A 1 113 ? -24.725 5.015 12.283 1.00 92.50 113 TYR A N 1
ATOM 821 C CA . TYR A 1 113 ? -24.116 4.772 13.602 1.00 92.50 113 TYR A CA 1
ATOM 822 C C . TYR A 1 113 ? -23.107 3.606 13.619 1.00 92.50 113 TYR A C 1
ATOM 824 O O . TYR A 1 113 ? -22.541 3.277 14.665 1.00 92.50 113 TYR A O 1
ATOM 832 N N . SER A 1 114 ? -22.865 2.979 12.466 1.00 94.94 114 SER A N 1
ATOM 833 C CA . SER A 1 114 ? -21.916 1.877 12.304 1.00 94.94 114 SER A CA 1
ATOM 834 C C . SER A 1 114 ? -20.766 2.330 11.412 1.00 94.94 114 SER A C 1
ATOM 836 O O . SER A 1 114 ? -20.719 2.035 10.218 1.00 94.94 114 SER A O 1
ATOM 838 N N . GLN A 1 115 ? -19.846 3.074 12.027 1.00 93.69 115 GLN A N 1
ATOM 839 C CA . GLN A 1 115 ? -18.683 3.683 11.388 1.00 93.69 115 GLN A CA 1
ATOM 840 C C . GLN A 1 115 ? -17.384 3.331 12.130 1.00 93.69 115 GLN A C 1
ATOM 842 O O . GLN A 1 115 ? -17.408 3.032 13.327 1.00 93.69 115 GLN A O 1
ATOM 847 N N . VAL A 1 116 ? -16.253 3.415 11.426 1.00 94.62 116 VAL A N 1
ATOM 848 C CA . VAL A 1 116 ? -14.905 3.465 12.016 1.00 94.62 116 VAL A CA 1
ATOM 849 C C . VAL A 1 116 ? -14.399 4.906 11.964 1.00 94.62 116 VAL A C 1
ATOM 851 O O . VAL A 1 116 ? -14.550 5.589 10.953 1.00 94.62 116 VAL A O 1
ATOM 854 N N . LEU A 1 117 ? -13.821 5.372 13.071 1.00 94.19 117 LEU A N 1
ATOM 855 C CA . LEU A 1 117 ? -13.362 6.747 13.269 1.00 94.19 117 LEU A CA 1
ATOM 856 C C . LEU A 1 117 ? -11.886 6.756 13.703 1.00 94.19 117 LEU A C 1
ATOM 858 O O . LEU A 1 117 ? -11.458 5.785 14.330 1.00 94.19 117 LEU A O 1
ATOM 862 N N . PRO A 1 118 ? -11.124 7.837 13.440 1.00 93.69 118 PRO A N 1
ATOM 863 C CA . PRO A 1 118 ? -11.527 9.094 12.786 1.00 93.69 118 PRO A CA 1
ATOM 864 C C . PRO A 1 118 ? -11.624 8.983 11.253 1.00 93.69 118 PRO A C 1
ATOM 866 O O . PRO A 1 118 ? -10.659 8.648 10.574 1.00 93.69 118 PRO A O 1
ATOM 869 N N . MET A 1 119 ? -12.803 9.291 10.698 1.00 87.88 119 MET A N 1
ATOM 870 C CA . MET A 1 119 ? -13.113 9.090 9.273 1.00 87.88 119 MET A CA 1
ATOM 871 C C . MET A 1 119 ? -12.274 9.973 8.337 1.00 87.88 119 MET A C 1
ATOM 873 O O . MET A 1 119 ? -11.918 9.550 7.242 1.00 87.88 119 MET A O 1
ATOM 877 N N . GLU A 1 120 ? -11.969 11.196 8.765 1.00 87.12 120 GLU A N 1
ATOM 878 C CA . GLU A 1 120 ? -11.150 12.148 8.009 1.00 87.12 120 GLU A CA 1
ATOM 879 C C . GLU A 1 120 ? -9.719 11.643 7.805 1.00 87.12 120 GLU A C 1
ATOM 881 O O . GLU A 1 120 ? -9.226 11.664 6.681 1.00 87.12 120 GLU A O 1
ATOM 886 N N . ASP A 1 121 ? -9.101 11.082 8.846 1.00 92.31 121 ASP A N 1
ATOM 887 C CA . ASP A 1 121 ? -7.763 10.505 8.730 1.00 92.31 121 ASP A CA 1
ATOM 888 C C . ASP A 1 121 ? -7.775 9.260 7.835 1.00 92.31 121 ASP A C 1
ATOM 890 O O . ASP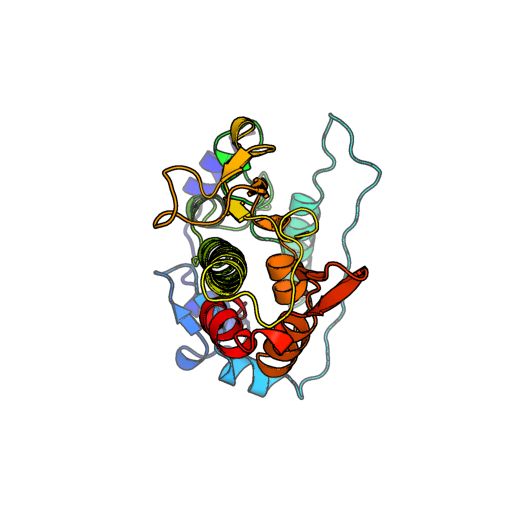 A 1 121 ? -6.915 9.131 6.967 1.00 92.31 121 ASP A O 1
ATOM 894 N N . ILE A 1 122 ? -8.759 8.367 8.022 1.00 92.56 122 ILE A N 1
ATOM 895 C CA . ILE A 1 122 ? -8.891 7.107 7.265 1.00 92.56 122 ILE A CA 1
ATOM 896 C C . ILE A 1 122 ? -9.074 7.363 5.766 1.00 92.56 122 ILE A C 1
ATOM 898 O O . ILE A 1 122 ? -8.568 6.602 4.953 1.00 92.56 122 ILE A O 1
ATOM 902 N N . ASN A 1 123 ? -9.805 8.413 5.391 1.00 89.81 123 ASN A N 1
ATOM 903 C CA . ASN A 1 123 ? -10.049 8.749 3.987 1.00 89.81 123 ASN A CA 1
ATOM 904 C C . ASN A 1 123 ? -8.912 9.566 3.346 1.00 89.81 123 ASN A C 1
ATOM 906 O O . ASN A 1 123 ? -8.983 9.860 2.155 1.00 89.81 123 ASN A O 1
ATOM 910 N N . LEU A 1 124 ? -7.912 9.998 4.117 1.00 92.12 124 LEU A N 1
ATOM 911 C CA . LEU A 1 124 ? -6.818 10.820 3.611 1.00 92.12 124 LEU A CA 1
ATOM 912 C C . LEU A 1 124 ? -5.498 10.051 3.652 1.00 92.12 124 LEU A C 1
ATOM 914 O O . LEU A 1 124 ? -5.292 9.124 2.882 1.00 92.12 124 LEU A O 1
ATOM 918 N N . HIS A 1 125 ? -4.565 10.477 4.497 1.00 95.88 125 HIS A N 1
ATOM 919 C CA . HIS A 1 125 ? -3.222 9.899 4.547 1.00 95.88 125 HIS A CA 1
ATOM 920 C C . HIS A 1 125 ? -3.098 8.763 5.557 1.00 95.88 125 HIS A C 1
ATOM 922 O O . HIS A 1 125 ? -2.073 8.091 5.569 1.00 95.88 125 HIS A O 1
ATOM 928 N N . PHE A 1 126 ? -4.096 8.606 6.428 1.00 96.88 126 PHE A N 1
ATOM 929 C CA . PHE A 1 126 ? -4.145 7.643 7.515 1.00 96.88 126 PHE A CA 1
ATOM 930 C C . PHE A 1 126 ? -2.807 7.499 8.260 1.00 96.88 126 PHE A C 1
ATOM 932 O O . PHE A 1 126 ? -2.407 8.426 8.970 1.00 96.88 126 PHE A O 1
ATOM 939 N N . THR A 1 127 ? -2.117 6.368 8.111 1.00 98.12 127 THR A N 1
ATOM 940 C CA . THR A 1 127 ? -0.783 6.110 8.683 1.00 98.12 127 THR A CA 1
ATOM 941 C C . THR A 1 127 ? 0.351 6.165 7.656 1.00 98.12 127 THR A C 1
ATOM 943 O O . THR A 1 127 ? 1.513 5.996 8.021 1.00 98.12 127 THR A O 1
ATOM 946 N N . GLY A 1 128 ? 0.038 6.462 6.392 1.00 98.25 128 GLY A N 1
ATOM 947 C CA . GLY A 1 128 ? 0.998 6.598 5.297 1.00 98.25 128 GLY A CA 1
ATOM 948 C C . GLY A 1 128 ? 1.259 5.318 4.503 1.00 98.25 128 GLY A C 1
ATOM 949 O O . GLY A 1 128 ? 2.176 5.296 3.684 1.00 98.25 128 GLY A O 1
ATOM 950 N N . ASP A 1 129 ? 0.461 4.270 4.694 1.00 98.50 129 ASP A N 1
ATOM 951 C CA . ASP A 1 129 ? 0.715 2.942 4.122 1.00 98.50 129 ASP A CA 1
ATOM 952 C C . ASP A 1 129 ? 0.645 2.974 2.588 1.00 98.50 129 ASP A C 1
ATOM 954 O O . ASP A 1 129 ? 1.525 2.458 1.897 1.00 98.50 129 ASP A O 1
ATOM 958 N N . PHE A 1 130 ? -0.330 3.691 2.026 1.00 98.31 130 PHE A N 1
ATOM 959 C CA . PHE A 1 130 ? -0.436 3.878 0.576 1.00 98.31 130 PHE A CA 1
ATOM 960 C C . PHE A 1 130 ? 0.706 4.737 0.010 1.00 98.31 130 PHE A C 1
ATOM 962 O O . PHE A 1 130 ? 1.136 4.522 -1.128 1.00 98.31 130 PHE A O 1
ATOM 969 N N . HIS A 1 131 ? 1.264 5.666 0.793 1.00 98.56 131 HIS A N 1
ATOM 970 C CA . HIS A 1 131 ? 2.457 6.422 0.389 1.00 98.56 131 HIS A CA 1
ATOM 971 C C . HIS A 1 131 ? 3.694 5.525 0.344 1.00 98.56 131 HIS A C 1
ATOM 973 O O . HIS A 1 131 ? 4.488 5.627 -0.595 1.00 98.56 131 HIS A O 1
ATOM 979 N N . ALA A 1 132 ? 3.833 4.612 1.308 1.00 98.75 132 ALA A N 1
ATOM 980 C CA . ALA A 1 132 ? 4.894 3.610 1.320 1.00 98.75 132 ALA A CA 1
ATOM 981 C C . ALA A 1 132 ? 4.790 2.670 0.109 1.00 98.75 132 ALA A C 1
ATOM 983 O O . ALA A 1 132 ? 5.779 2.473 -0.596 1.00 98.75 132 ALA A O 1
ATOM 984 N N . VAL A 1 133 ? 3.585 2.180 -0.211 1.00 98.81 133 VAL A N 1
ATOM 985 C CA . VAL A 1 133 ? 3.327 1.360 -1.412 1.00 98.81 133 VAL A CA 1
ATOM 986 C C . VAL A 1 133 ? 3.657 2.126 -2.692 1.00 98.81 133 VAL A C 1
ATOM 988 O O . VAL A 1 133 ? 4.346 1.601 -3.567 1.00 98.81 133 VAL A O 1
ATOM 991 N N . THR A 1 134 ? 3.210 3.379 -2.799 1.00 98.88 134 THR A N 1
ATOM 992 C CA . THR A 1 134 ? 3.496 4.241 -3.958 1.00 98.88 134 THR A CA 1
ATOM 993 C C . THR A 1 134 ? 5.000 4.434 -4.141 1.00 98.88 134 THR A C 1
ATOM 995 O O . THR A 1 134 ? 5.517 4.289 -5.251 1.00 98.88 134 THR A O 1
ATOM 998 N N . SER A 1 135 ? 5.707 4.726 -3.047 1.00 98.81 135 SER A N 1
ATOM 999 C CA . SER A 1 135 ? 7.158 4.918 -3.047 1.00 98.81 135 SER A CA 1
ATOM 1000 C C . SER A 1 135 ? 7.873 3.633 -3.455 1.00 98.81 135 SER A C 1
ATOM 1002 O O . SER A 1 135 ? 8.644 3.658 -4.405 1.00 98.81 135 SER A O 1
ATOM 1004 N N . ALA A 1 136 ? 7.549 2.496 -2.835 1.00 98.81 136 ALA A N 1
ATOM 1005 C CA . ALA A 1 136 ? 8.124 1.192 -3.161 1.00 98.81 136 ALA A CA 1
ATOM 1006 C C . ALA A 1 136 ? 7.924 0.813 -4.639 1.00 98.81 136 ALA A C 1
ATOM 1008 O O . ALA A 1 136 ? 8.887 0.486 -5.335 1.00 98.81 136 ALA A O 1
ATOM 1009 N N . ASN A 1 137 ? 6.699 0.936 -5.160 1.00 98.88 137 ASN A N 1
ATOM 1010 C CA . ASN A 1 137 ? 6.395 0.639 -6.562 1.00 98.88 137 ASN A CA 1
ATOM 1011 C C . ASN A 1 137 ? 7.201 1.519 -7.530 1.00 98.88 137 ASN A C 1
ATOM 1013 O O . ASN A 1 137 ? 7.740 1.036 -8.530 1.00 98.88 137 ASN A O 1
ATOM 1017 N N . ASN A 1 138 ? 7.255 2.824 -7.259 1.00 98.81 138 ASN A N 1
ATOM 1018 C CA . ASN A 1 138 ? 7.911 3.784 -8.143 1.00 98.81 138 ASN A CA 1
ATOM 1019 C C . ASN A 1 138 ? 9.438 3.740 -8.030 1.00 98.81 138 ASN A C 1
ATOM 1021 O O . ASN A 1 138 ? 10.113 3.982 -9.030 1.00 98.81 138 ASN A O 1
ATOM 1025 N N . THR A 1 139 ? 9.983 3.374 -6.869 1.00 98.81 139 THR A N 1
ATOM 1026 C CA . THR A 1 139 ? 11.407 3.074 -6.697 1.00 98.81 139 THR A CA 1
ATOM 1027 C C . THR A 1 139 ? 11.806 1.863 -7.537 1.00 98.81 139 THR A C 1
ATOM 1029 O O . THR A 1 139 ? 12.791 1.948 -8.267 1.00 98.81 139 THR A O 1
ATOM 1032 N N . LEU A 1 140 ? 11.006 0.788 -7.550 1.00 98.75 140 LEU A N 1
ATOM 1033 C CA . LEU A 1 140 ? 11.248 -0.347 -8.446 1.00 98.75 140 LEU A CA 1
ATOM 1034 C C . LEU A 1 140 ? 11.202 0.076 -9.924 1.00 98.75 140 LEU A C 1
ATOM 1036 O O . LEU A 1 140 ? 12.111 -0.235 -10.690 1.00 98.75 140 LEU A O 1
ATOM 1040 N N . ALA A 1 141 ? 10.204 0.870 -10.325 1.00 98.75 141 ALA A N 1
ATOM 1041 C CA . ALA A 1 141 ? 10.141 1.409 -11.686 1.00 98.75 141 ALA A CA 1
ATOM 1042 C C . ALA A 1 141 ? 11.392 2.234 -12.054 1.00 98.75 141 ALA A C 1
ATOM 1044 O O . ALA A 1 141 ? 11.887 2.142 -13.177 1.00 98.75 141 ALA A O 1
ATOM 1045 N N . ALA A 1 142 ? 11.918 3.020 -11.109 1.00 98.62 142 ALA A N 1
ATOM 1046 C CA . ALA A 1 142 ? 13.146 3.783 -11.295 1.00 98.62 142 ALA A CA 1
ATOM 1047 C C . ALA A 1 142 ? 14.381 2.878 -11.424 1.00 98.62 142 ALA A C 1
ATOM 1049 O O . ALA A 1 142 ? 15.214 3.141 -12.287 1.00 98.62 142 ALA A O 1
ATOM 1050 N N . PHE A 1 143 ? 14.489 1.803 -10.636 1.00 98.56 143 PHE A N 1
ATOM 1051 C CA . PHE A 1 143 ? 15.586 0.838 -10.762 1.00 98.56 143 PHE A CA 1
ATOM 1052 C C . PHE A 1 143 ? 15.586 0.128 -12.114 1.00 98.56 143 PHE A C 1
ATOM 1054 O O . PHE A 1 143 ? 16.648 0.008 -12.721 1.00 98.56 143 PHE A O 1
ATOM 1061 N N . ILE A 1 144 ? 14.414 -0.252 -12.631 1.00 98.62 144 ILE A N 1
ATOM 1062 C CA . ILE A 1 144 ? 14.282 -0.851 -13.968 1.00 98.62 144 ILE A CA 1
ATOM 1063 C C . ILE A 1 144 ? 14.819 0.104 -15.040 1.00 98.62 144 ILE A C 1
ATOM 1065 O O . ILE A 1 144 ? 15.683 -0.267 -15.834 1.00 98.62 144 ILE A O 1
ATOM 1069 N N . A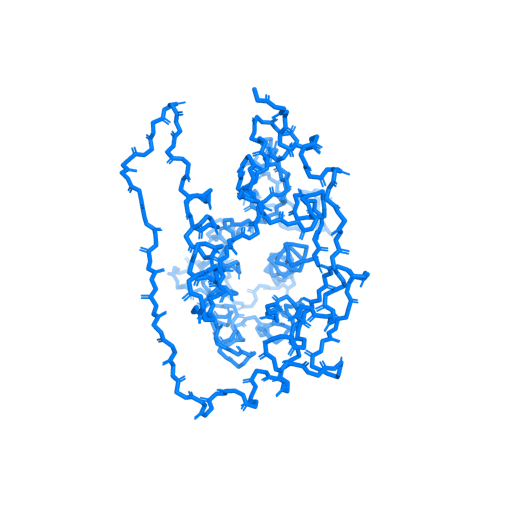SP A 1 145 ? 14.338 1.351 -15.056 1.00 98.44 145 ASP A N 1
ATOM 1070 C CA . ASP A 1 145 ? 14.750 2.332 -16.066 1.00 98.44 145 ASP A CA 1
ATOM 1071 C C . ASP A 1 145 ? 16.237 2.708 -15.923 1.00 98.44 145 ASP A C 1
ATOM 1073 O O . ASP A 1 145 ? 16.939 2.869 -16.923 1.00 98.44 145 ASP A O 1
ATOM 1077 N N . ASN A 1 146 ? 16.744 2.792 -14.689 1.00 98.25 146 ASN A N 1
ATOM 1078 C CA . ASN A 1 146 ? 18.153 3.054 -14.408 1.00 98.25 146 ASN A CA 1
ATOM 1079 C C . ASN A 1 146 ? 19.058 1.900 -14.861 1.00 98.25 146 ASN A C 1
ATOM 1081 O O . ASN A 1 146 ? 20.133 2.146 -15.402 1.00 98.25 146 ASN A O 1
ATOM 1085 N N . HIS A 1 147 ? 18.631 0.650 -14.681 1.00 98.38 147 HIS A N 1
ATOM 1086 C CA . HIS A 1 147 ? 19.357 -0.523 -15.172 1.00 98.38 147 HIS A CA 1
ATOM 1087 C C . HIS A 1 147 ? 19.442 -0.532 -16.698 1.00 98.38 147 HIS A C 1
ATOM 1089 O O . HIS A 1 147 ? 20.518 -0.706 -17.268 1.00 98.38 147 HIS A O 1
ATOM 1095 N N . ILE A 1 148 ? 18.319 -0.254 -17.368 1.00 98.19 148 ILE A N 1
ATOM 1096 C CA . ILE A 1 148 ? 18.267 -0.130 -18.830 1.00 98.19 148 ILE A CA 1
ATOM 1097 C C . ILE A 1 148 ? 19.191 1.000 -19.316 1.00 98.19 148 ILE A C 1
ATOM 1099 O O . ILE A 1 148 ? 19.875 0.852 -20.328 1.00 98.19 148 ILE 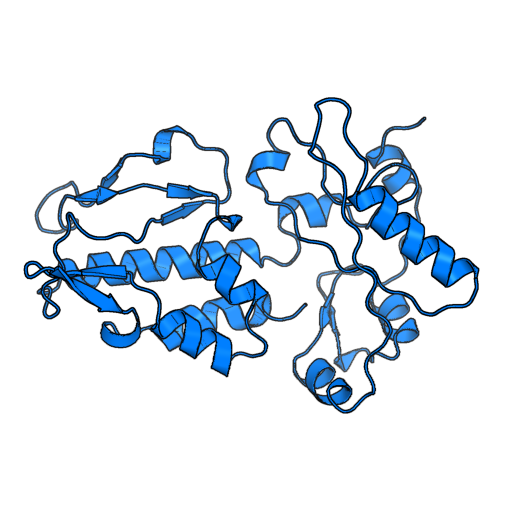A O 1
ATOM 1103 N N . HIS A 1 149 ? 19.228 2.128 -18.604 1.00 97.56 149 HIS A N 1
ATOM 1104 C CA . HIS A 1 149 ? 20.087 3.260 -18.945 1.00 97.56 149 HIS A CA 1
ATOM 1105 C C . HIS A 1 149 ? 21.584 2.944 -18.777 1.00 97.56 149 HIS A C 1
ATOM 1107 O O . HIS A 1 149 ? 22.389 3.300 -19.638 1.00 97.56 149 HIS A O 1
ATOM 1113 N N . ASN A 1 150 ? 21.959 2.249 -17.700 1.00 96.50 150 ASN A N 1
ATOM 1114 C CA . ASN A 1 150 ? 23.349 1.967 -17.332 1.00 96.50 150 ASN A CA 1
ATOM 1115 C C . ASN A 1 150 ? 23.844 0.614 -17.866 1.00 96.50 150 ASN A C 1
ATOM 1117 O O . ASN A 1 150 ? 24.376 -0.205 -17.126 1.00 96.50 150 ASN A O 1
ATOM 1121 N N . GLY A 1 151 ? 23.683 0.379 -19.168 1.00 95.81 151 GLY A N 1
ATOM 1122 C CA . GLY A 1 151 ? 24.283 -0.770 -19.856 1.00 95.81 151 GLY A CA 1
ATOM 1123 C C . GLY A 1 151 ? 23.369 -1.981 -20.032 1.00 95.81 151 GLY A C 1
ATOM 1124 O O . GLY A 1 151 ? 23.663 -2.804 -20.894 1.00 95.81 151 GLY A O 1
ATOM 1125 N N . ASN A 1 152 ? 22.238 -2.051 -19.318 1.00 97.81 152 ASN A N 1
ATOM 1126 C CA . ASN A 1 152 ? 21.199 -3.069 -19.504 1.00 97.81 152 ASN A CA 1
ATOM 1127 C C . ASN A 1 152 ? 21.753 -4.504 -19.553 1.00 97.81 152 ASN A C 1
ATOM 1129 O O . ASN A 1 152 ? 21.444 -5.268 -20.467 1.00 97.81 152 ASN A O 1
ATOM 1133 N N . GLU A 1 153 ? 22.587 -4.877 -18.582 1.00 97.88 153 GLU A N 1
ATOM 1134 C CA . GLU A 1 153 ? 23.297 -6.168 -18.577 1.00 97.88 153 GLU A CA 1
ATOM 1135 C C . GLU A 1 153 ? 22.351 -7.382 -18.580 1.00 97.88 153 GLU A C 1
ATOM 1137 O O . GLU A 1 153 ? 22.697 -8.444 -19.090 1.00 97.88 153 GLU A O 1
ATOM 1142 N N . LEU A 1 154 ? 21.123 -7.201 -18.080 1.00 97.69 154 LEU A N 1
ATOM 1143 C CA . LEU A 1 154 ? 20.066 -8.224 -18.090 1.00 97.69 154 LEU A CA 1
ATOM 1144 C C . LEU A 1 154 ? 19.355 -8.343 -19.450 1.00 97.69 154 LEU A C 1
ATOM 1146 O O . LEU A 1 154 ? 18.511 -9.215 -19.630 1.00 97.69 154 LEU A O 1
ATOM 1150 N N . GLY A 1 155 ? 19.657 -7.467 -20.411 1.00 98.12 155 GLY A N 1
ATOM 1151 C CA . GLY A 1 155 ? 19.081 -7.508 -21.752 1.00 98.12 155 GLY A CA 1
ATOM 1152 C C . GLY A 1 155 ? 17.572 -7.263 -21.788 1.00 98.12 155 GLY A C 1
ATOM 1153 O O . GLY A 1 155 ? 16.896 -7.824 -22.652 1.00 98.12 155 GLY A O 1
ATOM 1154 N N . ILE A 1 156 ? 17.041 -6.446 -20.869 1.00 98.69 156 ILE A N 1
ATOM 1155 C CA . ILE A 1 156 ? 15.615 -6.097 -20.792 1.00 98.69 156 ILE A CA 1
ATOM 1156 C C . ILE A 1 156 ? 15.213 -5.377 -22.083 1.00 98.69 156 ILE A C 1
ATOM 1158 O O . ILE A 1 156 ? 15.845 -4.390 -22.464 1.00 98.69 156 ILE A O 1
ATOM 1162 N N . ASP A 1 157 ? 14.156 -5.838 -22.750 1.00 98.56 157 ASP A N 1
ATOM 1163 C CA . ASP A 1 157 ? 13.563 -5.120 -23.879 1.00 98.56 157 ASP A CA 1
ATOM 1164 C C . ASP A 1 157 ? 12.667 -3.994 -23.329 1.00 98.56 157 ASP A C 1
ATOM 1166 O O . ASP A 1 157 ? 11.641 -4.294 -22.707 1.00 98.56 157 ASP A O 1
ATOM 1170 N N . PRO A 1 158 ? 12.983 -2.700 -23.559 1.00 98.12 158 PRO A N 1
ATOM 1171 C CA . PRO A 1 158 ? 12.204 -1.584 -23.013 1.00 98.12 158 PRO A CA 1
ATOM 1172 C C . PRO A 1 158 ? 10.725 -1.600 -23.422 1.00 98.12 158 PRO A C 1
ATOM 1174 O O . PRO A 1 158 ? 9.886 -1.036 -22.724 1.00 98.12 158 PRO A O 1
ATOM 1177 N N . ARG A 1 159 ? 10.390 -2.260 -24.538 1.00 98.12 159 ARG A N 1
ATOM 1178 C CA . ARG A 1 159 ? 9.015 -2.404 -25.048 1.00 98.12 159 ARG A CA 1
ATOM 1179 C C . ARG A 1 159 ? 8.231 -3.496 -24.323 1.00 98.12 159 ARG A C 1
ATOM 1181 O O . ARG A 1 159 ? 7.017 -3.577 -24.464 1.00 98.12 159 ARG A O 1
ATOM 1188 N N . ARG A 1 160 ? 8.926 -4.367 -23.587 1.00 98.25 160 ARG A N 1
ATOM 1189 C CA . ARG A 1 160 ? 8.362 -5.516 -22.866 1.00 98.25 160 ARG A CA 1
ATOM 1190 C C . ARG A 1 160 ? 8.490 -5.372 -21.351 1.00 98.25 160 ARG A C 1
ATOM 1192 O O . ARG A 1 160 ? 8.364 -6.361 -20.635 1.00 98.25 160 ARG A O 1
ATOM 1199 N N . VAL A 1 161 ? 8.724 -4.156 -20.861 1.00 98.62 161 VAL A N 1
ATOM 1200 C CA . VAL A 1 161 ? 8.582 -3.829 -19.440 1.00 98.62 161 VAL A CA 1
ATOM 1201 C C . VAL A 1 161 ? 7.095 -3.849 -19.098 1.00 98.62 161 VAL A C 1
ATOM 1203 O O . VAL A 1 161 ? 6.317 -3.061 -19.632 1.00 98.62 161 VAL A O 1
ATOM 1206 N N . THR A 1 162 ? 6.696 -4.763 -18.219 1.00 97.81 162 THR A N 1
ATOM 1207 C CA . THR A 1 162 ? 5.307 -4.893 -17.751 1.00 97.81 162 THR A CA 1
ATOM 1208 C C . THR A 1 162 ? 5.036 -4.018 -16.536 1.00 97.81 162 THR A C 1
ATOM 1210 O O . THR A 1 162 ? 3.888 -3.651 -16.287 1.00 97.81 162 THR A O 1
ATOM 1213 N N . TRP A 1 163 ? 6.086 -3.656 -15.795 1.00 98.50 163 TRP A N 1
ATOM 1214 C CA . TRP A 1 163 ? 5.974 -2.844 -14.592 1.00 98.50 163 TRP A CA 1
ATOM 1215 C C . TRP A 1 163 ? 5.611 -1.387 -14.905 1.00 98.50 163 TRP A C 1
ATOM 1217 O O . TRP A 1 163 ? 6.330 -0.671 -15.616 1.00 98.50 163 TRP A O 1
ATOM 1227 N N . LYS A 1 164 ? 4.495 -0.929 -14.336 1.00 98.44 164 LYS A N 1
ATOM 1228 C CA . LYS A 1 164 ? 4.012 0.451 -14.434 1.00 98.44 164 LYS A CA 1
ATOM 1229 C C . LYS A 1 164 ? 4.314 1.238 -13.163 1.00 98.44 164 LYS A C 1
ATOM 1231 O O . LYS A 1 164 ? 4.542 0.686 -12.088 1.00 98.44 164 LYS A O 1
ATOM 1236 N N . ARG A 1 165 ? 4.301 2.563 -13.290 1.00 98.81 165 ARG A N 1
ATOM 1237 C CA . ARG A 1 165 ? 4.324 3.455 -12.124 1.00 98.81 165 ARG A CA 1
ATOM 1238 C C . ARG A 1 165 ? 2.933 3.510 -11.495 1.00 98.81 165 ARG A C 1
ATOM 1240 O O . ARG A 1 165 ? 1.960 3.068 -12.102 1.00 98.81 165 ARG A O 1
ATOM 1247 N N . VAL A 1 166 ? 2.827 4.052 -10.289 1.00 98.75 166 VAL A N 1
ATOM 1248 C CA . VAL A 1 166 ? 1.531 4.259 -9.633 1.00 98.75 166 VAL A CA 1
ATOM 1249 C C . VAL A 1 166 ? 1.426 5.617 -8.965 1.00 98.75 166 VAL A C 1
ATOM 1251 O O . VAL A 1 166 ? 2.434 6.221 -8.589 1.00 98.75 166 VAL A O 1
ATOM 1254 N N . LEU A 1 167 ? 0.194 6.097 -8.834 1.00 98.19 167 LEU A N 1
ATOM 1255 C CA . LEU A 1 167 ? -0.144 7.305 -8.091 1.00 98.19 167 LEU A CA 1
ATOM 1256 C C . LEU A 1 167 ? -1.552 7.168 -7.509 1.00 98.19 167 LEU A C 1
ATOM 1258 O O . LEU A 1 167 ? -2.474 6.765 -8.216 1.00 98.19 167 LEU A O 1
ATOM 1262 N N . ASP A 1 168 ? -1.748 7.542 -6.244 1.00 96.69 168 ASP A N 1
ATOM 1263 C CA . ASP A 1 168 ? -3.055 7.424 -5.587 1.00 96.69 168 ASP A CA 1
ATOM 1264 C C . ASP A 1 168 ? -3.972 8.630 -5.851 1.00 96.69 168 ASP A C 1
ATOM 1266 O O . ASP A 1 168 ? -4.491 9.283 -4.947 1.00 96.69 168 ASP A O 1
ATOM 1270 N N . VAL A 1 169 ? -4.134 8.963 -7.130 1.00 94.81 169 VAL A N 1
ATOM 1271 C CA . VAL A 1 169 ? -4.973 10.060 -7.621 1.00 94.81 169 VAL A CA 1
ATOM 1272 C C . VAL A 1 169 ? -5.732 9.573 -8.851 1.00 94.81 169 VAL A C 1
ATOM 1274 O O . VAL A 1 169 ? -5.221 8.795 -9.655 1.00 94.81 169 VAL A O 1
ATOM 1277 N N . ASN A 1 170 ? -6.962 10.054 -9.032 1.00 94.00 170 ASN A N 1
ATOM 1278 C CA . ASN A 1 170 ? -7.764 9.744 -10.214 1.00 94.00 170 ASN A CA 1
ATOM 1279 C C . ASN A 1 170 ? -7.308 10.556 -11.440 1.00 94.00 170 ASN A C 1
ATOM 1281 O O . ASN A 1 170 ? -8.016 11.460 -11.887 1.00 94.00 170 ASN A O 1
ATOM 1285 N N . ASP A 1 171 ? -6.152 10.216 -12.011 1.00 96.00 171 ASP A N 1
ATOM 1286 C CA . ASP A 1 171 ? -5.618 10.873 -13.208 1.00 96.00 171 ASP A CA 1
ATOM 1287 C C . ASP A 1 171 ? -5.694 9.965 -14.445 1.00 96.00 171 ASP A C 1
ATOM 1289 O O . ASP A 1 171 ? -4.933 9.014 -14.622 1.00 96.00 171 ASP A O 1
ATOM 1293 N N . ARG A 1 172 ? -6.636 10.269 -15.344 1.00 95.88 172 ARG A N 1
ATOM 1294 C CA . ARG A 1 172 ? -6.810 9.511 -16.594 1.00 95.88 172 ARG A CA 1
ATOM 1295 C C . ARG A 1 172 ? -5.713 9.785 -17.625 1.00 95.88 172 ARG A C 1
ATOM 1297 O O . ARG A 1 172 ? -5.544 8.962 -18.523 1.00 95.88 172 ARG A O 1
ATOM 1304 N N . SER A 1 173 ? -5.020 10.918 -17.526 1.00 98.06 173 SER A N 1
ATOM 1305 C CA . SER A 1 173 ? -4.029 11.365 -18.513 1.00 98.06 173 SER A CA 1
ATOM 1306 C C . SER A 1 173 ? -2.736 10.558 -18.425 1.00 98.06 173 SER A C 1
ATOM 1308 O O . SER A 1 173 ? -2.018 10.448 -19.411 1.00 98.06 173 SER A O 1
ATOM 1310 N N . LEU A 1 174 ? -2.472 9.936 -17.272 1.00 98.38 174 LEU A N 1
ATOM 1311 C CA . LEU A 1 174 ? -1.280 9.122 -17.029 1.00 98.38 174 LEU A CA 1
ATOM 1312 C C . LEU A 1 174 ? -1.423 7.648 -17.449 1.00 98.38 174 LEU A C 1
ATOM 1314 O O . LEU A 1 174 ? -0.471 6.882 -17.312 1.00 98.38 174 LEU A O 1
ATOM 1318 N N . ARG A 1 175 ? -2.583 7.226 -17.976 1.00 97.88 175 ARG A N 1
ATOM 1319 C CA . ARG A 1 175 ? -2.819 5.821 -18.372 1.00 97.88 175 ARG A CA 1
ATOM 1320 C C . ARG A 1 175 ? -1.843 5.328 -19.437 1.00 97.88 175 ARG A C 1
ATOM 1322 O O . ARG A 1 175 ? -1.401 4.187 -19.356 1.00 97.88 175 ARG A O 1
ATOM 1329 N N . ASN A 1 176 ? -1.533 6.185 -20.408 1.00 98.25 176 ASN A N 1
ATOM 1330 C CA . ASN A 1 176 ? -0.590 5.911 -21.487 1.00 98.25 176 ASN A CA 1
ATOM 1331 C C . ASN A 1 176 ? 0.340 7.115 -21.622 1.00 98.25 176 ASN A C 1
ATOM 1333 O O . ASN A 1 176 ? -0.123 8.221 -21.903 1.00 98.25 176 ASN A O 1
ATOM 1337 N N . VAL A 1 177 ? 1.635 6.903 -21.414 1.00 98.50 177 VAL A N 1
ATOM 1338 C CA . VAL A 1 177 ? 2.660 7.949 -21.498 1.00 98.50 177 VAL A CA 1
ATOM 1339 C C . VAL A 1 177 ? 3.881 7.436 -22.251 1.00 98.50 177 VAL A C 1
ATOM 1341 O O . VAL A 1 177 ? 4.123 6.232 -22.318 1.00 98.50 177 VAL A O 1
ATOM 1344 N N . ILE A 1 178 ? 4.683 8.362 -22.768 1.00 98.38 178 ILE A N 1
ATOM 1345 C CA . ILE A 1 178 ? 6.044 8.080 -23.226 1.00 98.38 178 ILE A CA 1
ATOM 1346 C C . ILE A 1 178 ? 6.994 8.741 -22.228 1.00 98.38 178 ILE A C 1
ATOM 1348 O O . ILE A 1 178 ? 6.879 9.938 -21.962 1.00 98.38 178 ILE A O 1
ATOM 1352 N N . ILE A 1 179 ? 7.910 7.960 -21.659 1.00 98.25 179 ILE A N 1
ATOM 1353 C CA . ILE A 1 179 ? 8.915 8.425 -20.688 1.00 98.25 179 ILE A CA 1
ATOM 1354 C C . ILE A 1 179 ? 10.321 8.369 -21.290 1.00 98.25 179 ILE A C 1
ATOM 1356 O O . ILE A 1 179 ? 10.494 7.857 -22.392 1.00 98.25 179 ILE A O 1
ATOM 1360 N N . GLY A 1 180 ? 11.327 8.885 -20.574 1.00 97.06 180 GLY A N 1
ATOM 1361 C CA . GLY A 1 180 ? 12.733 8.816 -21.004 1.00 97.06 180 GLY A CA 1
ATOM 1362 C C . GLY A 1 180 ? 13.061 9.707 -22.206 1.00 97.06 180 GLY A C 1
ATOM 1363 O O . GLY A 1 180 ? 13.982 9.416 -22.964 1.00 97.06 180 GLY A O 1
ATOM 1364 N N . LEU A 1 181 ? 12.275 10.767 -22.419 1.00 97.75 181 LEU A N 1
ATOM 1365 C CA . LEU A 1 181 ? 12.505 11.776 -23.455 1.00 97.75 181 LEU A CA 1
ATOM 1366 C C . LEU A 1 181 ? 13.536 12.817 -22.991 1.00 97.75 181 LEU A C 1
ATOM 1368 O O . LEU A 1 181 ? 13.816 12.937 -21.805 1.00 97.75 181 LEU A O 1
ATOM 1372 N N . GLY A 1 182 ? 14.063 13.617 -23.924 1.00 96.06 182 GLY A N 1
ATOM 1373 C CA . GLY A 1 182 ? 15.008 14.703 -23.613 1.00 96.06 182 GLY A CA 1
ATOM 1374 C C . GLY A 1 182 ? 16.472 14.405 -23.953 1.00 96.06 182 GLY A C 1
ATOM 1375 O O . GLY A 1 182 ? 17.355 15.190 -23.618 1.00 96.06 182 GLY A O 1
ATOM 1376 N N . GLY A 1 183 ? 16.738 13.308 -24.665 1.00 93.62 183 GLY A N 1
ATOM 1377 C CA . GLY A 1 183 ? 18.063 12.962 -25.180 1.00 93.62 183 GLY A CA 1
ATOM 1378 C C . GLY A 1 183 ? 18.819 11.967 -24.302 1.00 93.62 183 GLY A C 1
ATOM 1379 O O . GLY A 1 183 ? 18.303 11.457 -23.313 1.00 93.62 183 GLY A O 1
ATOM 1380 N N . ARG A 1 184 ? 20.069 11.678 -24.686 1.00 91.94 184 ARG A N 1
ATOM 1381 C CA . ARG A 1 184 ? 20.852 10.546 -24.157 1.00 91.94 184 ARG A CA 1
ATOM 1382 C C . ARG A 1 184 ? 21.007 10.539 -22.634 1.00 91.94 184 ARG A C 1
ATOM 1384 O O . ARG A 1 184 ? 21.099 9.464 -22.066 1.00 91.94 184 ARG A O 1
ATOM 1391 N N . THR A 1 185 ? 21.053 11.698 -21.981 1.00 93.38 185 THR A N 1
ATOM 1392 C CA . THR A 1 185 ? 21.248 11.811 -20.524 1.00 93.38 185 THR A CA 1
ATOM 1393 C C . THR A 1 185 ? 19.956 11.705 -19.712 1.00 93.38 185 THR A C 1
ATOM 1395 O O . THR A 1 185 ? 20.025 11.696 -18.490 1.00 93.38 185 THR A O 1
ATOM 1398 N N . GLN A 1 186 ? 18.789 11.634 -20.363 1.00 93.94 186 GLN A N 1
ATOM 1399 C CA . GLN A 1 186 ? 17.473 11.702 -19.707 1.00 93.94 186 GLN A CA 1
ATOM 1400 C C . GLN A 1 186 ? 16.735 10.352 -19.654 1.00 93.94 186 GLN A C 1
ATOM 1402 O O . GLN A 1 186 ? 15.622 10.271 -19.137 1.00 93.94 186 GLN A O 1
ATOM 1407 N N . GLY A 1 187 ? 17.345 9.286 -20.180 1.00 93.88 187 GLY A N 1
ATOM 1408 C CA . GLY A 1 187 ? 16.798 7.928 -20.168 1.00 93.88 187 GLY A CA 1
ATOM 1409 C C . GLY A 1 187 ? 16.656 7.318 -21.562 1.00 93.88 187 GLY A C 1
ATOM 1410 O O . GLY A 1 187 ? 17.177 7.842 -22.547 1.00 93.88 187 GLY A O 1
ATOM 1411 N N . ILE A 1 188 ? 15.975 6.172 -21.626 1.00 97.06 188 ILE A N 1
ATOM 1412 C CA . ILE A 1 188 ? 15.653 5.469 -22.872 1.00 97.06 188 ILE A CA 1
ATOM 1413 C C . ILE A 1 188 ? 14.156 5.643 -23.157 1.00 97.06 188 ILE A C 1
ATOM 1415 O O . ILE A 1 188 ? 13.344 5.243 -22.317 1.00 97.06 188 ILE A O 1
ATOM 1419 N N . PRO A 1 189 ? 13.771 6.217 -24.314 1.00 98.06 189 PRO A N 1
ATOM 1420 C CA . PRO A 1 189 ? 12.371 6.364 -24.680 1.00 98.06 189 PRO A CA 1
ATOM 1421 C C . PRO A 1 189 ? 11.631 5.027 -24.703 1.00 98.06 189 PRO A C 1
ATOM 1423 O O . PRO A 1 189 ? 12.033 4.103 -25.411 1.00 98.06 189 PRO A O 1
ATOM 1426 N N . ARG A 1 190 ? 10.525 4.933 -23.961 1.00 98.12 190 ARG A N 1
ATOM 1427 C CA . ARG A 1 190 ? 9.609 3.785 -24.006 1.00 98.12 190 ARG A CA 1
ATOM 1428 C C . ARG A 1 190 ? 8.186 4.181 -23.641 1.00 98.12 190 ARG A C 1
ATOM 1430 O O . ARG A 1 190 ? 7.965 5.172 -22.941 1.00 98.12 190 ARG A O 1
ATOM 1437 N N . GLU A 1 191 ? 7.235 3.370 -24.089 1.00 98.38 191 GLU A N 1
ATOM 1438 C CA . GLU A 1 191 ? 5.855 3.439 -23.619 1.00 98.38 191 GLU A CA 1
ATOM 1439 C C . GLU A 1 191 ? 5.770 2.971 -22.160 1.00 98.38 191 GLU A C 1
ATOM 1441 O O . GLU A 1 191 ? 6.493 2.078 -21.703 1.00 98.38 191 GLU A O 1
ATOM 1446 N N . GLY A 1 192 ? 4.885 3.612 -21.410 1.00 97.56 192 GLY A N 1
ATOM 1447 C CA . GLY A 1 192 ? 4.604 3.295 -20.022 1.00 97.56 192 GLY A CA 1
ATOM 1448 C C . GLY A 1 192 ? 3.221 3.785 -19.622 1.00 97.56 192 GLY A C 1
ATOM 1449 O O . GLY A 1 192 ? 2.404 4.190 -20.449 1.00 97.56 192 GLY A O 1
ATOM 1450 N N . GLY A 1 193 ? 2.959 3.765 -18.324 1.00 98.44 193 GLY A N 1
ATOM 1451 C CA . GLY A 1 193 ? 1.685 4.199 -17.777 1.00 98.44 193 GLY A CA 1
ATOM 1452 C C . GLY A 1 193 ? 1.714 4.236 -16.263 1.00 98.44 193 GLY A C 1
ATOM 1453 O O . GLY A 1 193 ? 2.680 3.784 -15.634 1.00 98.44 193 GLY A O 1
ATOM 1454 N N . PHE A 1 194 ? 0.634 4.773 -15.711 1.00 98.75 194 PHE A N 1
ATOM 1455 C CA . PHE A 1 194 ? 0.355 4.771 -14.290 1.00 98.75 194 PHE A CA 1
ATOM 1456 C C . PHE A 1 194 ? -0.948 4.036 -14.010 1.00 98.75 194 PHE A C 1
ATOM 1458 O O . PHE A 1 194 ? -1.959 4.280 -14.673 1.00 98.75 194 PHE A O 1
ATOM 1465 N N . ASP A 1 195 ? -0.918 3.185 -12.992 1.00 98.44 195 ASP A N 1
ATOM 1466 C CA . ASP A 1 195 ? -2.121 2.653 -12.363 1.00 98.44 195 ASP A CA 1
ATOM 1467 C C . ASP A 1 195 ? -2.372 3.379 -11.029 1.00 98.44 195 ASP A C 1
ATOM 1469 O O . ASP A 1 195 ? -1.511 4.089 -10.504 1.00 98.44 195 ASP A O 1
ATOM 1473 N N . ILE A 1 196 ? -3.571 3.228 -10.467 1.00 97.94 196 ILE A N 1
ATOM 1474 C CA . ILE A 1 196 ? -3.846 3.757 -9.128 1.00 97.94 196 ILE A CA 1
ATOM 1475 C C . ILE A 1 196 ? -3.131 2.884 -8.083 1.00 97.94 196 ILE A C 1
ATOM 1477 O O . ILE A 1 196 ? -3.128 1.662 -8.214 1.00 97.94 196 ILE A O 1
ATOM 1481 N N . THR A 1 197 ? -2.546 3.471 -7.037 1.00 98.50 197 THR A N 1
ATOM 1482 C CA . THR A 1 197 ? -1.726 2.757 -6.032 1.00 98.50 197 THR A CA 1
ATOM 1483 C C . THR A 1 197 ? -2.288 1.427 -5.503 1.00 98.50 197 THR A C 1
ATOM 1485 O O . THR A 1 197 ? -1.529 0.456 -5.494 1.00 98.50 197 THR A O 1
ATOM 1488 N N . PRO A 1 198 ? -3.571 1.287 -5.106 1.00 97.19 198 PRO A N 1
ATOM 1489 C CA . PRO A 1 198 ? -4.090 0.001 -4.627 1.00 97.19 198 PRO A CA 1
ATOM 1490 C C . PRO A 1 198 ? -4.146 -1.098 -5.703 1.00 97.19 198 PRO A C 1
ATOM 1492 O O . PRO A 1 198 ? -4.410 -2.248 -5.365 1.00 97.19 198 PRO A O 1
ATOM 1495 N N . ALA A 1 199 ? -3.939 -0.769 -6.982 1.00 97.88 199 ALA A N 1
ATOM 1496 C CA . ALA A 1 199 ? -3.825 -1.741 -8.069 1.00 97.88 199 ALA A CA 1
ATOM 1497 C C . ALA A 1 199 ? -2.394 -2.283 -8.249 1.00 97.88 199 ALA A C 1
ATOM 1499 O O . ALA A 1 199 ? -2.202 -3.210 -9.032 1.00 97.88 199 ALA A O 1
ATOM 1500 N N . SER A 1 200 ? -1.402 -1.726 -7.544 1.00 98.50 200 SER A N 1
ATOM 1501 C CA . SER A 1 200 ? -0.022 -2.218 -7.575 1.00 98.50 200 SER A CA 1
ATOM 1502 C C . SER A 1 200 ? 0.071 -3.656 -7.059 1.00 98.50 200 SER A C 1
ATOM 1504 O O . SER A 1 200 ? -0.537 -4.006 -6.046 1.00 98.50 200 SER A O 1
ATOM 1506 N N . GLU A 1 201 ? 0.925 -4.472 -7.678 1.00 98.69 201 GLU A N 1
ATOM 1507 C CA . GLU A 1 201 ? 1.289 -5.785 -7.136 1.00 98.69 201 GLU A CA 1
ATOM 1508 C C . GLU A 1 201 ? 1.975 -5.667 -5.763 1.00 98.69 201 GLU A C 1
ATOM 1510 O O . GLU A 1 201 ? 1.789 -6.537 -4.916 1.00 98.69 201 GLU A O 1
ATOM 1515 N N . ILE A 1 202 ? 2.659 -4.548 -5.475 1.00 98.62 202 ILE A N 1
ATOM 1516 C CA . ILE A 1 202 ? 3.204 -4.265 -4.138 1.00 98.62 202 ILE A CA 1
ATOM 1517 C C . ILE A 1 202 ? 2.090 -4.226 -3.084 1.00 98.62 202 ILE A C 1
ATOM 1519 O O . ILE A 1 202 ? 2.284 -4.742 -1.986 1.00 98.62 202 ILE A O 1
ATOM 1523 N N . MET A 1 203 ? 0.912 -3.677 -3.407 1.00 98.56 203 MET A N 1
ATOM 1524 C CA . MET A 1 203 ? -0.240 -3.687 -2.495 1.00 98.56 203 MET A CA 1
ATOM 1525 C C . MET A 1 203 ? -0.732 -5.117 -2.242 1.00 98.56 203 MET A C 1
ATOM 1527 O O . MET A 1 203 ? -0.999 -5.495 -1.101 1.00 98.56 203 MET A O 1
ATOM 1531 N N . ALA A 1 204 ? -0.831 -5.930 -3.296 1.00 98.38 204 ALA A N 1
ATOM 1532 C CA . ALA A 1 204 ? -1.237 -7.327 -3.166 1.00 98.38 204 ALA A CA 1
ATOM 1533 C C . ALA A 1 204 ? -0.241 -8.126 -2.311 1.00 98.38 204 ALA A C 1
ATOM 1535 O O . ALA A 1 204 ? -0.655 -8.879 -1.432 1.00 98.38 204 ALA A O 1
ATOM 1536 N N . ILE A 1 205 ? 1.060 -7.924 -2.529 1.00 98.50 205 ILE A N 1
ATOM 1537 C CA . ILE A 1 205 ? 2.131 -8.541 -1.744 1.00 98.50 205 ILE A CA 1
ATOM 1538 C C . ILE A 1 205 ? 2.054 -8.091 -0.280 1.00 98.50 205 ILE A C 1
ATOM 1540 O O . ILE A 1 205 ? 2.049 -8.947 0.599 1.00 98.50 205 ILE A O 1
ATOM 1544 N N . LEU A 1 206 ? 1.882 -6.792 -0.009 1.00 98.31 206 LEU A N 1
ATOM 1545 C CA . LEU A 1 206 ? 1.713 -6.262 1.349 1.00 98.31 206 LEU A CA 1
ATOM 1546 C C . LEU A 1 206 ? 0.541 -6.930 2.089 1.00 98.31 206 LEU A C 1
ATOM 1548 O O . LEU A 1 206 ? 0.686 -7.321 3.240 1.00 98.31 206 LEU A O 1
ATOM 1552 N N . CYS A 1 207 ? -0.601 -7.109 1.419 1.00 97.62 207 CYS A N 1
ATOM 1553 C CA . CYS A 1 207 ? -1.791 -7.742 2.001 1.00 97.62 207 CYS A CA 1
ATOM 1554 C C . CYS A 1 207 ? -1.677 -9.264 2.202 1.00 97.62 207 CYS A C 1
ATOM 1556 O O . CYS A 1 207 ? -2.486 -9.835 2.934 1.00 97.62 207 CYS A O 1
ATOM 1558 N N . LEU A 1 208 ? -0.750 -9.935 1.513 1.00 97.62 208 LEU A N 1
ATOM 1559 C CA . LEU A 1 208 ? -0.607 -11.397 1.535 1.00 97.62 208 LEU A CA 1
ATOM 1560 C C . LEU A 1 208 ? 0.618 -11.879 2.319 1.00 97.62 208 LEU A C 1
ATOM 1562 O O . LEU A 1 208 ? 0.717 -13.074 2.602 1.00 97.62 208 LEU A O 1
ATOM 1566 N N . SER A 1 209 ? 1.535 -10.980 2.663 1.00 97.31 209 SER A N 1
ATOM 1567 C CA . SER A 1 209 ? 2.726 -11.294 3.446 1.00 97.31 209 SER A CA 1
ATOM 1568 C C . SER A 1 209 ? 2.431 -11.385 4.936 1.00 97.31 209 SER A C 1
ATOM 1570 O O . SER A 1 209 ? 1.751 -10.534 5.504 1.00 97.31 209 SER A O 1
ATOM 1572 N N . LYS A 1 210 ? 2.998 -12.401 5.593 1.00 92.50 210 LYS A N 1
ATOM 1573 C CA . LYS A 1 210 ? 2.882 -12.588 7.049 1.00 92.50 210 LYS A CA 1
ATOM 1574 C C . LYS A 1 210 ? 3.952 -11.845 7.837 1.00 92.50 210 LYS A C 1
ATOM 1576 O O . LYS A 1 210 ? 3.742 -11.519 9.001 1.00 92.50 210 LYS A O 1
ATOM 1581 N N . ASP A 1 211 ? 5.109 -11.636 7.220 1.00 95.38 211 ASP A N 1
ATOM 1582 C CA . ASP A 1 211 ? 6.265 -10.992 7.827 1.00 95.38 211 ASP A CA 1
ATOM 1583 C C . ASP A 1 211 ? 7.192 -10.382 6.763 1.00 95.38 211 ASP A C 1
ATOM 1585 O O . ASP A 1 211 ? 6.984 -10.519 5.553 1.00 95.38 211 ASP A O 1
ATOM 1589 N N . MET A 1 212 ? 8.233 -9.689 7.231 1.00 96.81 212 MET A N 1
ATOM 1590 C CA . MET A 1 212 ? 9.217 -9.019 6.379 1.00 96.81 212 MET A CA 1
ATOM 1591 C C . MET A 1 212 ? 10.034 -9.977 5.505 1.00 96.81 212 MET A C 1
ATOM 1593 O O . MET A 1 212 ? 10.506 -9.570 4.441 1.00 96.81 212 MET A O 1
ATOM 1597 N N . THR A 1 213 ? 10.220 -11.228 5.932 1.00 97.12 213 THR A N 1
ATOM 1598 C CA . THR A 1 213 ? 10.971 -12.225 5.158 1.00 97.12 213 THR A CA 1
ATOM 1599 C C . THR A 1 213 ? 10.153 -12.644 3.946 1.00 97.12 213 THR A C 1
ATOM 1601 O O . THR A 1 213 ? 10.649 -12.564 2.822 1.00 97.12 213 THR A O 1
ATOM 1604 N N . GLU A 1 214 ? 8.884 -12.993 4.164 1.00 97.69 214 GLU A N 1
ATOM 1605 C CA . GLU A 1 214 ? 7.949 -13.346 3.093 1.00 97.69 214 GLU A CA 1
ATOM 1606 C C . GLU A 1 214 ? 7.678 -12.151 2.165 1.00 97.69 214 GLU A C 1
ATOM 1608 O O . GLU A 1 214 ? 7.628 -12.313 0.948 1.00 97.69 214 GLU A O 1
ATOM 1613 N N . LEU A 1 215 ? 7.561 -10.934 2.711 1.00 98.44 215 LEU A N 1
ATOM 1614 C CA . LEU A 1 215 ? 7.450 -9.702 1.921 1.00 98.44 215 LEU A CA 1
ATOM 1615 C C . LEU A 1 215 ? 8.621 -9.540 0.950 1.00 98.44 215 LEU A C 1
ATOM 1617 O O . LEU A 1 215 ? 8.400 -9.361 -0.246 1.00 98.44 215 LEU A O 1
ATOM 1621 N N . LYS A 1 216 ? 9.856 -9.646 1.447 1.00 98.44 216 LYS A N 1
ATOM 1622 C CA . LYS A 1 216 ? 11.059 -9.521 0.620 1.00 98.44 216 LYS A CA 1
ATOM 1623 C C . LYS A 1 216 ? 11.131 -10.615 -0.448 1.00 98.44 216 LYS A C 1
ATOM 1625 O O . LYS A 1 216 ? 11.435 -10.322 -1.598 1.00 98.44 216 LYS A O 1
ATOM 1630 N N . GLU A 1 217 ? 10.832 -11.862 -0.086 1.00 98.44 217 GLU A N 1
ATOM 1631 C CA . GLU A 1 217 ? 10.832 -12.984 -1.032 1.00 98.44 217 GLU A CA 1
ATOM 1632 C C . GLU A 1 217 ? 9.805 -12.788 -2.154 1.00 98.44 217 GLU A C 1
ATOM 1634 O O . GLU A 1 217 ? 10.118 -12.985 -3.330 1.00 98.44 217 GLU A O 1
ATOM 1639 N N . ARG A 1 218 ? 8.583 -12.369 -1.811 1.00 98.62 218 ARG A N 1
ATOM 1640 C CA . ARG A 1 218 ? 7.527 -12.092 -2.793 1.00 98.62 218 ARG A CA 1
ATOM 1641 C C . ARG A 1 218 ? 7.904 -10.946 -3.723 1.00 98.62 218 ARG A C 1
ATOM 1643 O O . ARG A 1 218 ? 7.694 -11.081 -4.923 1.00 98.62 218 ARG A O 1
ATOM 1650 N N . ILE A 1 219 ? 8.504 -9.877 -3.194 1.00 98.69 219 ILE A N 1
ATOM 1651 C CA . ILE A 1 219 ? 9.024 -8.766 -4.003 1.00 98.69 219 ILE A CA 1
ATOM 1652 C C . ILE A 1 219 ? 10.076 -9.268 -4.995 1.00 98.69 219 ILE A C 1
ATOM 1654 O O . ILE A 1 219 ? 9.938 -9.021 -6.188 1.00 98.69 219 ILE A O 1
ATOM 1658 N N . GLY A 1 220 ? 11.055 -10.053 -4.537 1.00 98.50 220 GLY A N 1
ATOM 1659 C CA . GLY A 1 220 ? 12.105 -10.592 -5.407 1.00 98.50 220 GLY A CA 1
ATOM 1660 C C . GLY A 1 220 ? 11.589 -11.490 -6.539 1.00 98.50 220 GLY A C 1
ATOM 1661 O O . GLY A 1 220 ? 12.264 -11.670 -7.552 1.00 98.50 220 GLY A O 1
ATOM 1662 N N . ASN A 1 221 ? 10.385 -12.050 -6.398 1.00 98.56 221 ASN A N 1
ATOM 1663 C CA . ASN A 1 221 ? 9.744 -12.900 -7.403 1.00 98.56 221 ASN A CA 1
ATOM 1664 C C . ASN A 1 221 ? 8.803 -12.141 -8.361 1.00 98.56 221 ASN A C 1
ATOM 1666 O O . ASN A 1 221 ? 8.194 -12.775 -9.225 1.00 98.56 221 ASN A O 1
ATOM 1670 N N . ILE A 1 222 ? 8.695 -10.812 -8.255 1.00 98.62 222 ILE A N 1
ATOM 1671 C CA . ILE A 1 222 ? 7.942 -9.983 -9.208 1.00 98.62 222 ILE A CA 1
ATOM 1672 C C . ILE A 1 222 ? 8.579 -10.092 -10.595 1.00 98.62 222 ILE A C 1
ATOM 1674 O O . ILE A 1 222 ? 9.785 -9.909 -10.744 1.00 98.62 222 ILE A O 1
ATOM 1678 N N . THR A 1 223 ? 7.764 -10.329 -11.626 1.00 98.62 223 THR A N 1
ATOM 1679 C CA . THR A 1 223 ? 8.208 -10.238 -13.027 1.00 98.62 223 THR A CA 1
ATOM 1680 C C . THR A 1 223 ? 8.099 -8.796 -13.516 1.00 98.62 223 THR A C 1
ATOM 1682 O O . THR A 1 223 ? 7.002 -8.272 -13.707 1.00 98.62 223 THR A O 1
ATOM 1685 N N . ILE A 1 224 ? 9.242 -8.154 -13.751 1.00 98.31 224 ILE A N 1
ATOM 1686 C CA . ILE A 1 224 ? 9.320 -6.731 -14.123 1.00 98.31 224 ILE A CA 1
ATOM 1687 C C . ILE A 1 224 ? 9.208 -6.487 -15.635 1.00 98.31 224 ILE A C 1
ATOM 1689 O O . ILE A 1 224 ? 8.868 -5.387 -16.082 1.00 98.31 224 ILE A O 1
ATOM 1693 N N . GLY A 1 225 ? 9.489 -7.514 -16.433 1.00 98.38 225 GLY A N 1
ATOM 1694 C CA . GLY A 1 225 ? 9.442 -7.460 -17.884 1.00 98.38 225 GLY A CA 1
ATOM 1695 C C . GLY A 1 225 ? 10.101 -8.675 -18.516 1.00 98.38 225 GLY A C 1
ATOM 1696 O O . GLY A 1 225 ? 10.283 -9.709 -17.872 1.00 98.38 225 GLY A O 1
ATOM 1697 N N . PHE A 1 226 ? 10.464 -8.536 -19.788 1.00 98.75 226 PHE A N 1
ATOM 1698 C CA . PHE A 1 226 ? 11.096 -9.600 -20.557 1.00 98.75 226 PHE A CA 1
ATOM 1699 C C . PHE A 1 226 ? 12.341 -9.105 -21.280 1.00 98.75 226 PHE A C 1
ATOM 1701 O O . PHE A 1 226 ? 12.424 -7.949 -21.702 1.00 98.75 226 PHE A O 1
ATOM 1708 N N . THR A 1 227 ? 13.285 -10.012 -21.474 1.00 98.69 227 THR A N 1
ATOM 1709 C CA . THR A 1 227 ? 14.458 -9.798 -22.316 1.00 98.69 227 THR A CA 1
ATOM 1710 C C . THR A 1 227 ? 14.098 -9.769 -23.808 1.00 98.69 227 THR A C 1
ATOM 1712 O O . THR A 1 227 ? 12.983 -10.129 -24.214 1.00 98.69 227 THR A O 1
ATOM 1715 N N . TYR A 1 228 ? 15.061 -9.406 -24.661 1.00 98.12 228 TYR A N 1
ATOM 1716 C CA . TYR A 1 228 ? 14.904 -9.477 -26.124 1.00 98.12 228 TYR A CA 1
ATOM 1717 C C . TYR A 1 228 ? 14.600 -10.893 -26.645 1.00 98.12 228 TYR A C 1
ATOM 1719 O O . TYR A 1 228 ? 13.839 -11.035 -27.601 1.00 98.12 228 TYR A O 1
ATOM 1727 N N . ASP A 1 229 ? 15.138 -11.940 -26.008 1.00 97.56 229 ASP A N 1
ATOM 1728 C CA . ASP A 1 229 ? 14.840 -13.348 -26.322 1.00 97.56 229 ASP A CA 1
ATOM 1729 C C . ASP A 1 229 ? 13.566 -13.874 -25.631 1.00 97.56 229 ASP A C 1
ATOM 1731 O O . ASP A 1 229 ? 13.172 -15.021 -25.833 1.00 97.56 229 ASP A O 1
ATOM 1735 N N . GLY A 1 230 ? 12.868 -13.028 -24.866 1.00 97.31 230 GLY A N 1
ATOM 1736 C CA . GLY A 1 230 ? 11.567 -13.329 -24.273 1.00 97.31 230 GLY A CA 1
ATOM 1737 C C . GLY A 1 230 ? 11.601 -14.095 -22.957 1.00 97.31 230 GLY A C 1
ATOM 1738 O O . GLY A 1 230 ? 10.559 -14.606 -22.546 1.00 97.31 230 GLY A O 1
ATOM 1739 N N . LYS A 1 231 ? 12.749 -14.152 -22.279 1.00 98.38 231 LYS A N 1
ATOM 1740 C CA . LYS A 1 231 ? 12.846 -14.681 -20.916 1.00 98.38 231 LYS A CA 1
ATOM 1741 C C . LYS A 1 231 ? 12.269 -13.667 -19.923 1.00 98.38 231 LYS A C 1
ATOM 1743 O O . LYS A 1 231 ? 12.498 -12.469 -20.101 1.00 98.38 231 LYS A O 1
ATOM 1748 N N . PRO A 1 232 ? 11.503 -14.110 -18.912 1.00 98.44 232 PRO A N 1
ATOM 1749 C CA . PRO A 1 232 ? 11.058 -13.220 -17.849 1.00 98.44 232 PRO A CA 1
ATOM 1750 C C . PRO A 1 232 ? 12.268 -12.736 -17.050 1.00 98.44 232 PRO A C 1
ATOM 1752 O O . PRO A 1 232 ? 13.186 -13.514 -16.806 1.00 98.44 232 PRO A O 1
ATOM 1755 N N . VAL A 1 233 ? 12.238 -11.470 -16.645 1.00 98.69 233 VAL A N 1
ATOM 1756 C CA . VAL A 1 233 ? 13.216 -10.887 -15.724 1.00 98.69 233 VAL A CA 1
ATOM 1757 C C . VAL A 1 233 ? 12.511 -10.625 -14.404 1.00 98.69 233 VAL A C 1
ATOM 1759 O O . VAL A 1 233 ? 11.454 -9.983 -14.375 1.00 98.69 233 VAL A O 1
ATOM 1762 N N . LEU A 1 234 ? 13.074 -11.154 -13.327 1.00 98.62 234 LEU A N 1
ATOM 1763 C CA . LEU A 1 234 ? 12.568 -11.018 -11.969 1.00 98.62 234 LEU A CA 1
ATOM 1764 C C . LEU A 1 234 ? 13.254 -9.866 -11.236 1.00 98.62 234 LEU A C 1
ATOM 1766 O O . LEU A 1 234 ? 14.392 -9.509 -11.530 1.00 98.62 234 LEU A O 1
ATOM 1770 N N . GLU A 1 235 ? 12.582 -9.303 -10.237 1.00 98.25 235 GLU A N 1
ATOM 1771 C CA . GLU A 1 235 ? 13.135 -8.197 -9.452 1.00 98.25 235 GLU A CA 1
ATOM 1772 C C . GLU A 1 235 ? 14.435 -8.582 -8.724 1.00 98.25 235 GLU A C 1
ATOM 1774 O O . GLU A 1 235 ? 15.399 -7.821 -8.769 1.00 98.25 235 GLU A O 1
ATOM 1779 N N . LYS A 1 236 ? 14.535 -9.805 -8.189 1.00 98.25 236 LYS A N 1
ATOM 1780 C CA . LYS A 1 236 ? 15.769 -10.304 -7.552 1.00 98.25 236 LYS A CA 1
ATOM 1781 C C . LYS A 1 236 ? 16.984 -10.370 -8.483 1.00 98.25 236 LYS A C 1
ATOM 1783 O O . LYS A 1 236 ? 18.109 -10.464 -8.007 1.00 98.25 236 LYS A O 1
ATOM 1788 N N . GLU A 1 237 ? 16.781 -10.355 -9.803 1.00 98.25 237 GLU A N 1
ATOM 1789 C CA . GLU A 1 237 ? 17.883 -10.275 -10.773 1.00 98.25 237 GLU A CA 1
ATOM 1790 C C . GLU A 1 237 ? 18.453 -8.851 -10.868 1.00 98.25 237 GLU A C 1
ATOM 1792 O O . GLU A 1 237 ? 19.612 -8.688 -11.242 1.00 98.25 237 GLU A O 1
ATOM 1797 N N . LEU A 1 238 ? 17.676 -7.827 -10.487 1.00 96.81 238 LEU A N 1
ATOM 1798 C CA . LEU A 1 238 ? 18.178 -6.470 -10.243 1.00 96.81 238 LEU A CA 1
ATOM 1799 C C . LEU A 1 238 ? 18.822 -6.329 -8.853 1.00 96.81 238 LEU A C 1
ATOM 1801 O O . LEU A 1 238 ? 19.691 -5.478 -8.675 1.00 96.81 238 LEU A O 1
ATOM 1805 N N . GLY A 1 239 ? 18.401 -7.145 -7.882 1.00 96.75 239 GLY A N 1
ATOM 1806 C CA . GLY A 1 239 ? 18.992 -7.218 -6.542 1.00 96.75 239 GLY A CA 1
ATOM 1807 C C . GLY A 1 239 ? 18.566 -6.100 -5.585 1.00 96.75 239 GLY A C 1
ATOM 1808 O O . GLY A 1 239 ? 19.341 -5.730 -4.697 1.00 96.75 239 GLY A O 1
ATOM 1809 N N . PHE A 1 240 ? 17.370 -5.526 -5.763 1.00 97.44 240 PHE A N 1
ATOM 1810 C CA . PHE A 1 240 ? 16.857 -4.433 -4.929 1.00 97.44 240 PHE A CA 1
ATOM 1811 C C . PHE A 1 240 ? 15.707 -4.845 -3.993 1.00 97.44 240 PHE A C 1
ATOM 1813 O O . PHE A 1 240 ? 15.166 -3.977 -3.295 1.00 97.44 240 PHE A O 1
ATOM 1820 N N . GLU A 1 241 ? 15.386 -6.140 -3.858 1.00 97.75 241 GLU A N 1
ATOM 1821 C CA . GLU A 1 241 ? 14.229 -6.625 -3.091 1.00 97.75 241 GLU A CA 1
ATOM 1822 C C . GLU A 1 241 ? 14.257 -6.128 -1.642 1.00 97.75 241 GLU A C 1
ATOM 1824 O O . GLU A 1 241 ? 13.232 -5.770 -1.058 1.00 97.75 241 GLU A O 1
ATOM 1829 N N . GLY A 1 242 ? 15.457 -6.060 -1.056 1.00 97.88 242 GLY A N 1
ATOM 1830 C CA . GLY A 1 242 ? 15.672 -5.583 0.305 1.00 97.88 242 GLY A CA 1
ATOM 1831 C C . GLY A 1 242 ? 15.387 -4.090 0.456 1.00 97.88 242 GLY A C 1
ATOM 1832 O O . GLY A 1 242 ? 14.801 -3.681 1.457 1.00 97.88 242 GLY A O 1
ATOM 1833 N N . SER A 1 243 ? 15.754 -3.279 -0.539 1.00 97.88 243 SER A N 1
ATOM 1834 C CA . SER A 1 243 ? 15.488 -1.837 -0.546 1.00 97.88 243 SER A CA 1
ATOM 1835 C C . SER A 1 243 ? 13.999 -1.547 -0.700 1.00 97.88 243 SER A C 1
ATOM 1837 O O . SER A 1 243 ? 13.467 -0.697 0.012 1.00 97.88 243 SER A O 1
ATOM 1839 N N . ILE A 1 244 ? 13.313 -2.281 -1.579 1.00 98.38 244 ILE A N 1
ATOM 1840 C CA . ILE A 1 244 ? 11.865 -2.146 -1.765 1.00 98.38 244 ILE A CA 1
ATOM 1841 C C . ILE A 1 244 ? 11.117 -2.603 -0.505 1.00 98.38 244 ILE A C 1
ATOM 1843 O O . ILE A 1 244 ? 10.233 -1.892 -0.028 1.00 98.38 244 ILE A O 1
ATOM 1847 N N . ALA A 1 245 ? 11.510 -3.732 0.096 1.00 98.38 245 ALA A N 1
ATOM 1848 C CA . ALA A 1 245 ? 10.919 -4.208 1.346 1.00 98.38 245 ALA A CA 1
ATOM 1849 C C . ALA A 1 245 ? 11.133 -3.215 2.502 1.00 98.38 245 ALA A C 1
ATOM 1851 O O . ALA A 1 245 ? 10.214 -2.974 3.282 1.00 98.38 245 ALA A O 1
ATOM 1852 N N . ALA A 1 246 ? 12.310 -2.588 2.603 1.00 98.19 246 ALA A N 1
ATOM 1853 C CA . ALA A 1 246 ? 12.604 -1.618 3.659 1.00 98.19 246 ALA A CA 1
ATOM 1854 C C . ALA A 1 246 ? 11.642 -0.417 3.658 1.00 98.19 246 ALA A C 1
ATOM 1856 O O . ALA A 1 246 ? 11.261 0.049 4.731 1.00 98.19 246 ALA A O 1
ATOM 1857 N N . LEU A 1 247 ? 11.192 0.039 2.481 1.00 98.50 247 LEU A N 1
ATOM 1858 C CA . LEU A 1 247 ? 10.202 1.119 2.353 1.00 98.50 247 LEU A CA 1
ATOM 1859 C C . LEU A 1 247 ? 8.826 0.746 2.923 1.00 98.50 247 LEU A C 1
ATOM 1861 O O . LEU A 1 247 ? 8.049 1.626 3.277 1.00 98.50 247 LEU A O 1
ATOM 1865 N N . LEU A 1 248 ? 8.530 -0.549 3.031 1.00 98.62 248 LEU A N 1
ATOM 1866 C CA . LEU A 1 248 ? 7.253 -1.089 3.500 1.00 98.62 248 LEU A CA 1
ATOM 1867 C C . LEU A 1 248 ? 7.300 -1.546 4.964 1.00 98.62 248 LEU A C 1
ATOM 1869 O O . LEU A 1 248 ? 6.294 -2.027 5.481 1.00 98.62 248 LEU A O 1
ATOM 1873 N N . LYS A 1 249 ? 8.446 -1.390 5.645 1.00 98.00 249 LYS A N 1
ATOM 1874 C CA . LYS A 1 249 ? 8.669 -1.892 7.009 1.00 98.00 249 LYS A CA 1
ATOM 1875 C C . LYS A 1 249 ? 7.585 -1.449 7.990 1.00 98.00 249 LYS A C 1
ATOM 1877 O O . LYS A 1 249 ? 7.138 -2.261 8.790 1.00 98.00 249 LYS A O 1
ATOM 1882 N N . ASP A 1 250 ? 7.182 -0.185 7.970 1.00 98.00 250 ASP A N 1
ATOM 1883 C CA . ASP A 1 250 ? 6.146 0.295 8.891 1.00 98.00 250 ASP A CA 1
ATOM 1884 C C . ASP A 1 250 ? 4.736 0.085 8.318 1.00 98.00 250 ASP A C 1
ATOM 1886 O O . ASP A 1 250 ? 3.794 -0.154 9.067 1.00 98.00 250 ASP A O 1
ATOM 1890 N N . ALA A 1 251 ? 4.588 0.069 6.990 1.00 98.25 251 ALA A N 1
ATOM 1891 C CA . ALA A 1 251 ? 3.313 -0.193 6.321 1.00 98.25 251 ALA A CA 1
ATOM 1892 C C . ALA A 1 251 ? 2.801 -1.629 6.535 1.00 98.25 251 ALA A C 1
ATOM 1894 O O . ALA A 1 251 ? 1.597 -1.843 6.547 1.00 98.25 251 ALA A O 1
ATOM 1895 N N . LEU A 1 252 ? 3.690 -2.609 6.738 1.00 97.94 252 LEU A N 1
ATOM 1896 C CA . LEU A 1 252 ? 3.297 -3.999 7.009 1.00 97.94 252 LEU A CA 1
ATOM 1897 C C . LEU A 1 252 ? 2.673 -4.185 8.407 1.00 97.94 252 LEU A C 1
ATOM 1899 O O . LEU A 1 252 ? 1.958 -5.160 8.636 1.00 97.94 252 LEU A O 1
ATOM 1903 N N . LYS A 1 253 ? 2.919 -3.262 9.344 1.00 97.75 253 LYS A N 1
ATOM 1904 C CA . LYS A 1 253 ? 2.283 -3.295 10.667 1.00 97.75 253 LYS A CA 1
ATOM 1905 C C . LYS A 1 253 ? 0.803 -2.892 10.544 1.00 97.75 253 LYS A C 1
ATOM 1907 O O . LYS A 1 253 ? 0.543 -1.835 9.962 1.00 97.75 253 LYS A O 1
ATOM 1912 N N . PRO A 1 254 ? -0.139 -3.675 11.098 1.00 95.88 254 PRO A N 1
ATOM 1913 C CA . PRO A 1 254 ? -1.558 -3.329 11.107 1.00 95.88 254 PRO A CA 1
ATOM 1914 C C . PRO A 1 254 ? -1.875 -2.160 12.046 1.00 95.88 254 PRO A C 1
ATOM 1916 O O . PRO A 1 254 ? -1.097 -1.926 13.005 1.00 95.88 254 PRO A O 1
#